Protein AF-A0A8T2RDZ5-F1 (afdb_monomer_lite)

Organism: Ceratopteris richardii (NCBI:txid49495)

Radius of gyration: 102.3 Å; chains: 1; bounding box: 200×102×280 Å

pLDDT: mean 84.07, std 15.11, range [43.09, 98.5]

Sequence (241 aa):
MDTQTDPFLDRPPTPLFIPQKSGPDAGTQIEEGELFNFDDEVEPILEVLVGRTLEQSVMEVMEEKQLANLHAYQEHFEQIRAAELVATQRMEAAERRINEERTKRVEQEKKRLEEEEKTKQKTEVQMYVRGYLKNMTDSIFRTLQKLNYFYDPVEKEVEELYLPFLSSEIDEQMSNINTARSALKCMVDQSVSSSEERTRSSVERTVERMVVQVHKRHAEGTKDVQGLVDSLIARINEKAV

InterPro domains:
  IPR009290 Radial spoke 3 [PF06098] (1-196)
  IPR009290 Radial spoke 3 [PTHR21648] (1-225)

Foldseek 3Di:
DDDDDDDDDDDPDDDDDDDDDDDDDDDDDDDPPNPDDPVVVCVVVCCCVVVVVVVVVVVVVVVVVVVVVVVVVVVVVVVVVVVVVVVVVVVVVVVVVVVVVVVVVVVVVVVVVVVVVVVVVVVVVVVVCVVVVVVVVVVVVVVCVVVVVDDDPVVVCCVPPVVVVVVVVVVVVVVVVVVVVVVVVVVVVVVVVVVVVVVVVVVVVVVVVVVVVVVVVVVVVVVVVVVVVVVVVVVVVPPDD

Secondary structure (DSSP, 8-state):
--------PPPPPPPPP-PPP-S------PPTTTT--HHHHHHHHHHHHHHHHHHHHHHHHHHHHHHHHHHHHHHHHHHHHHHHHHHHHHHHHHHHHHHHHHHHHHHHHHHHHHHHHHHHHHHHHHHHHHHHHHHHHHHHHHHHHHTT-S--HHHHHIIIIIHHHHHHHHHHHHHHHHHHHHHHHHHHHHHHHHHHHHHHHHHHHHHHHHHHHHHHHHHHHHHHHHHHHHHHHHHHTTS--

Structure (mmCIF, N/CA/C/O backbone):
data_AF-A0A8T2RDZ5-F1
#
_entry.id   AF-A0A8T2RDZ5-F1
#
loop_
_atom_site.group_PDB
_atom_site.id
_atom_site.type_symbol
_atom_site.label_atom_id
_atom_site.label_alt_id
_atom_site.label_comp_id
_atom_site.label_asym_id
_atom_site.label_entity_id
_atom_site.label_seq_id
_atom_site.pdbx_PDB_ins_code
_atom_site.Cartn_x
_atom_site.Cartn_y
_atom_site.Cartn_z
_atom_site.occupancy
_atom_site.B_iso_or_equiv
_atom_site.auth_seq_id
_atom_site.auth_comp_id
_atom_site.auth_asym_id
_atom_site.auth_atom_id
_atom_site.pdbx_PDB_model_num
ATOM 1 N N . MET A 1 1 ? 95.946 88.418 -88.405 1.00 43.09 1 MET A N 1
ATOM 2 C CA . MET A 1 1 ? 94.921 88.732 -87.394 1.00 43.09 1 MET A CA 1
ATOM 3 C C . MET A 1 1 ? 93.904 87.615 -87.482 1.00 43.09 1 MET A C 1
ATOM 5 O O . MET A 1 1 ? 93.431 87.352 -88.579 1.00 43.09 1 MET A O 1
ATOM 9 N N . ASP A 1 2 ? 93.748 86.920 -86.361 1.00 47.62 2 ASP A N 1
ATOM 10 C CA . ASP A 1 2 ? 92.900 85.758 -86.067 1.00 47.62 2 ASP A CA 1
ATOM 11 C C . ASP A 1 2 ? 93.172 84.476 -86.868 1.00 47.62 2 ASP A C 1
ATOM 13 O O . ASP A 1 2 ? 92.511 84.121 -87.840 1.00 47.62 2 ASP A O 1
ATOM 17 N N . THR A 1 3 ? 94.185 83.745 -86.397 1.00 54.56 3 THR A N 1
ATOM 18 C CA . THR A 1 3 ? 94.404 82.322 -86.673 1.00 54.56 3 THR A CA 1
ATOM 19 C C . THR A 1 3 ? 93.245 81.499 -86.107 1.00 54.56 3 THR A C 1
ATOM 21 O O . THR A 1 3 ? 93.175 81.227 -84.909 1.00 54.56 3 THR A O 1
ATOM 24 N N . GLN A 1 4 ? 92.330 81.120 -86.994 1.00 56.44 4 GLN A N 1
ATOM 25 C CA . GLN A 1 4 ? 91.220 80.201 -86.768 1.00 56.44 4 GLN A CA 1
ATOM 26 C C . GLN A 1 4 ? 91.725 78.833 -86.274 1.00 56.44 4 GLN A C 1
ATOM 28 O O . GLN A 1 4 ? 92.428 78.132 -86.998 1.00 56.44 4 GLN A O 1
ATOM 33 N N . THR A 1 5 ? 91.352 78.450 -85.049 1.00 57.09 5 THR A N 1
ATOM 34 C CA . THR A 1 5 ? 91.528 77.089 -84.511 1.00 57.09 5 THR A CA 1
ATOM 35 C C . THR A 1 5 ? 90.219 76.692 -83.828 1.00 57.09 5 THR A C 1
ATOM 37 O O . THR A 1 5 ? 89.924 77.157 -82.730 1.00 57.09 5 THR A O 1
ATOM 40 N N . ASP A 1 6 ? 89.395 75.918 -84.532 1.00 65.06 6 ASP A N 1
ATOM 41 C CA . ASP A 1 6 ? 88.105 75.408 -84.052 1.00 65.06 6 ASP A CA 1
ATOM 42 C C . ASP A 1 6 ? 88.360 74.288 -83.017 1.00 65.06 6 ASP A C 1
ATOM 44 O O . ASP A 1 6 ? 89.173 73.396 -83.296 1.00 65.06 6 ASP A O 1
ATOM 48 N N . PRO A 1 7 ? 87.771 74.331 -81.805 1.00 64.94 7 PRO A N 1
ATOM 49 C CA . PRO A 1 7 ? 87.976 73.306 -80.783 1.00 64.94 7 PRO A CA 1
ATOM 50 C C . PRO A 1 7 ? 87.557 71.912 -81.277 1.00 64.94 7 PRO A C 1
ATOM 52 O O . PRO A 1 7 ? 86.420 71.688 -81.685 1.00 64.94 7 PRO A O 1
ATOM 55 N N . PHE A 1 8 ? 88.489 70.959 -81.207 1.00 62.16 8 PHE A N 1
ATOM 56 C CA . PHE A 1 8 ? 88.267 69.549 -81.534 1.00 62.16 8 PHE A CA 1
ATOM 57 C C . PHE A 1 8 ? 87.179 68.968 -80.610 1.00 62.16 8 PHE A C 1
ATOM 59 O O . PHE A 1 8 ? 87.421 68.742 -79.425 1.00 62.16 8 PHE A O 1
ATOM 66 N N . LEU A 1 9 ? 85.973 68.751 -81.138 1.00 73.25 9 LEU A N 1
ATOM 67 C CA . LEU A 1 9 ? 84.908 68.017 -80.452 1.00 73.25 9 LEU A CA 1
ATOM 68 C C . LEU A 1 9 ? 85.132 66.509 -80.634 1.00 73.25 9 LEU A C 1
ATOM 70 O O . LEU A 1 9 ? 85.328 66.040 -81.758 1.00 73.25 9 LEU A O 1
ATOM 74 N N . ASP A 1 10 ? 85.090 65.755 -79.534 1.00 70.81 10 ASP A N 1
ATOM 75 C CA . ASP A 1 10 ? 85.235 64.298 -79.549 1.00 70.81 10 ASP A CA 1
ATOM 76 C C 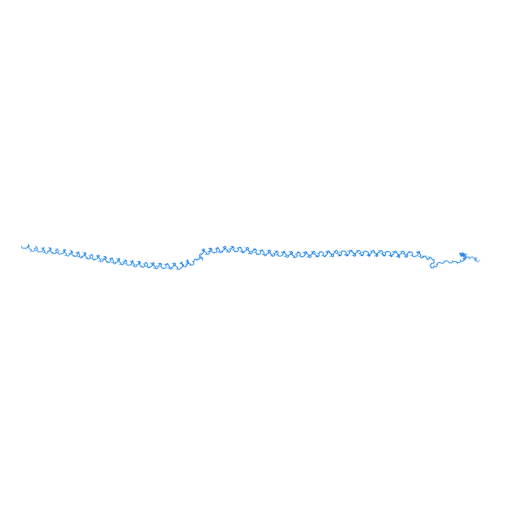. ASP A 1 10 ? 84.142 63.637 -80.399 1.00 70.81 10 ASP A C 1
ATOM 78 O O . ASP A 1 10 ? 82.945 63.915 -80.277 1.00 70.81 10 ASP A O 1
ATOM 82 N N . ARG A 1 11 ? 84.570 62.731 -81.284 1.00 73.69 11 ARG A N 1
ATOM 83 C CA . ARG A 1 11 ? 83.681 61.983 -82.177 1.00 73.69 11 ARG A CA 1
ATOM 84 C C . ARG A 1 11 ? 82.776 61.064 -81.341 1.00 73.69 11 ARG A C 1
ATOM 86 O O . ARG A 1 11 ? 83.302 60.331 -80.502 1.00 73.69 11 ARG A O 1
ATOM 93 N N . PRO A 1 12 ? 81.451 61.018 -81.589 1.00 76.38 12 PRO A N 1
ATOM 94 C CA . PRO A 1 12 ? 80.586 60.055 -80.916 1.00 76.38 12 PRO A CA 1
ATOM 95 C C . PRO A 1 12 ? 81.074 58.619 -81.183 1.00 76.38 12 PRO A C 1
ATOM 97 O O . PRO A 1 12 ? 81.603 58.347 -82.270 1.00 76.38 12 PRO A O 1
ATOM 100 N N . PRO A 1 13 ? 80.916 57.694 -80.216 1.00 79.06 13 PRO A N 1
ATOM 101 C CA . PRO A 1 13 ? 81.371 56.318 -80.368 1.00 79.06 13 PRO A CA 1
ATOM 102 C C . PRO A 1 13 ? 80.738 55.689 -81.611 1.00 79.06 13 PRO A C 1
ATOM 104 O O . PRO A 1 13 ? 79.558 55.892 -81.905 1.00 79.06 13 PRO A O 1
ATOM 107 N N . THR A 1 14 ? 81.545 54.950 -82.372 1.00 78.38 14 THR A N 1
ATOM 108 C CA . THR A 1 14 ? 81.072 54.281 -83.588 1.00 78.38 14 THR A CA 1
ATOM 109 C C . THR A 1 14 ? 79.995 53.249 -83.227 1.00 78.38 14 THR A C 1
ATOM 111 O O . THR A 1 14 ? 80.160 52.526 -82.242 1.00 78.38 14 THR A O 1
ATOM 114 N N . PRO A 1 15 ? 78.876 53.184 -83.976 1.00 78.44 15 PRO A N 1
ATOM 115 C CA . PRO A 1 15 ? 77.806 52.240 -83.680 1.00 78.44 15 PRO A CA 1
ATOM 116 C C . PRO A 1 15 ? 78.323 50.800 -83.780 1.00 78.44 15 PRO A C 1
ATOM 118 O O . PRO A 1 15 ? 79.070 50.462 -84.699 1.00 78.44 15 PRO A O 1
ATOM 121 N N . LEU A 1 16 ? 77.918 49.959 -82.825 1.00 77.38 16 LEU A N 1
ATOM 122 C CA . LEU A 1 16 ? 78.261 48.538 -82.789 1.00 77.38 16 LEU A CA 1
ATOM 123 C C . LEU A 1 16 ? 77.736 47.843 -84.053 1.00 77.38 16 LEU A C 1
ATOM 125 O O . LEU A 1 16 ? 76.552 47.933 -84.376 1.00 77.38 16 LEU A O 1
ATOM 129 N N . PHE A 1 17 ? 78.619 47.147 -84.771 1.00 80.00 17 PHE A N 1
ATOM 130 C CA . PHE A 1 17 ? 78.241 46.357 -85.940 1.00 80.00 17 PHE A CA 1
ATOM 131 C C . PHE A 1 17 ? 77.454 45.116 -85.501 1.00 80.00 17 PHE A C 1
ATOM 133 O O . PHE A 1 17 ? 77.993 44.249 -84.814 1.00 80.00 17 PHE A O 1
ATOM 140 N N . ILE A 1 18 ? 76.189 45.029 -85.917 1.00 78.06 18 ILE A N 1
ATOM 141 C CA . ILE A 1 18 ? 75.332 43.857 -85.712 1.00 78.06 18 ILE A CA 1
ATOM 142 C C . ILE A 1 18 ? 75.252 43.103 -87.050 1.00 78.06 18 ILE A C 1
ATOM 144 O O . ILE A 1 18 ? 74.727 43.661 -88.018 1.00 78.06 18 ILE A O 1
ATOM 148 N N . PRO A 1 19 ? 75.771 41.864 -87.144 1.00 81.94 19 PRO A N 1
ATOM 149 C CA . PRO A 1 19 ? 75.666 41.053 -88.356 1.00 81.94 19 PRO A CA 1
ATOM 150 C C . PRO A 1 19 ? 74.203 40.815 -88.759 1.00 81.94 19 PRO A C 1
ATOM 152 O O . PRO A 1 19 ? 73.352 40.580 -87.900 1.00 81.94 19 PRO A O 1
ATOM 155 N N . GLN A 1 20 ? 73.901 40.822 -90.062 1.00 76.06 20 GLN A N 1
ATOM 156 C CA . GLN A 1 20 ? 72.581 40.408 -90.547 1.00 76.06 20 GLN A CA 1
ATOM 157 C C . GLN A 1 20 ? 72.387 38.901 -90.333 1.00 76.06 20 GLN A C 1
ATOM 159 O O . GLN A 1 20 ? 73.260 38.100 -90.670 1.00 76.06 20 GLN A O 1
ATOM 164 N N . LYS A 1 21 ? 71.231 38.519 -89.780 1.00 75.56 21 LYS A N 1
ATOM 165 C CA . LYS A 1 21 ? 70.841 37.117 -89.596 1.00 75.56 21 LYS A CA 1
ATOM 166 C C . LYS A 1 21 ? 70.803 36.418 -90.963 1.00 75.56 21 LYS A C 1
ATOM 168 O O . LYS A 1 21 ? 70.122 36.889 -91.868 1.00 75.56 21 LYS A O 1
ATOM 173 N N . SER A 1 22 ? 71.533 35.311 -91.106 1.00 73.31 22 SER A N 1
ATOM 174 C CA . SER A 1 22 ? 71.543 34.466 -92.306 1.00 73.31 22 SER A CA 1
ATOM 175 C C . SER A 1 22 ? 71.250 33.016 -91.912 1.00 73.31 22 SER A C 1
ATOM 177 O O . SER A 1 22 ? 71.946 32.457 -91.065 1.00 73.31 22 SER A O 1
ATOM 179 N N . GLY A 1 23 ? 70.193 32.443 -92.492 1.00 83.25 23 GLY A N 1
ATOM 180 C CA . GLY A 1 23 ? 69.664 31.102 -92.219 1.00 83.25 23 GLY A CA 1
ATOM 181 C C . GLY A 1 23 ? 68.136 31.067 -92.404 1.00 83.25 23 GLY A C 1
ATOM 182 O O . GLY A 1 23 ? 67.503 32.111 -92.250 1.00 83.25 23 GLY A O 1
ATOM 183 N N . PRO A 1 24 ? 67.528 29.926 -92.780 1.00 78.12 24 PRO A N 1
ATOM 184 C CA . PRO A 1 24 ? 66.073 29.805 -92.823 1.00 78.12 24 PRO A CA 1
ATOM 185 C C . PRO A 1 24 ? 65.499 29.794 -91.400 1.00 78.12 24 PRO A C 1
ATOM 187 O O . PRO A 1 24 ? 65.985 29.067 -90.534 1.00 78.12 24 PRO A O 1
ATOM 190 N N . ASP A 1 25 ? 64.452 30.582 -91.170 1.00 80.31 25 ASP A N 1
ATOM 191 C CA . ASP A 1 25 ? 63.764 30.639 -89.882 1.00 80.31 25 ASP A CA 1
ATOM 192 C C . ASP A 1 25 ? 62.756 29.488 -89.768 1.00 80.31 25 ASP A C 1
ATOM 194 O O . ASP A 1 25 ? 61.865 29.353 -90.604 1.00 80.31 25 ASP A O 1
ATOM 198 N N . ALA A 1 26 ? 62.894 28.660 -88.729 1.00 83.00 26 ALA A N 1
ATOM 199 C CA . ALA A 1 26 ? 61.954 27.597 -88.385 1.00 83.00 26 ALA A CA 1
ATOM 200 C C . ALA A 1 26 ? 61.386 27.855 -86.984 1.00 83.00 26 ALA A C 1
ATOM 202 O O . ALA A 1 26 ? 62.141 28.079 -86.038 1.00 83.00 26 ALA A O 1
ATOM 203 N N . GLY A 1 27 ? 60.059 27.839 -86.864 1.00 83.25 27 GLY A N 1
ATOM 204 C CA . GLY A 1 27 ? 59.358 27.860 -85.585 1.00 83.25 27 GLY A CA 1
ATOM 205 C C . GLY A 1 27 ? 58.842 26.465 -85.266 1.00 83.25 27 GLY A C 1
ATOM 206 O O . GLY A 1 27 ? 58.236 25.826 -86.122 1.00 83.25 27 GLY A O 1
ATOM 207 N N . T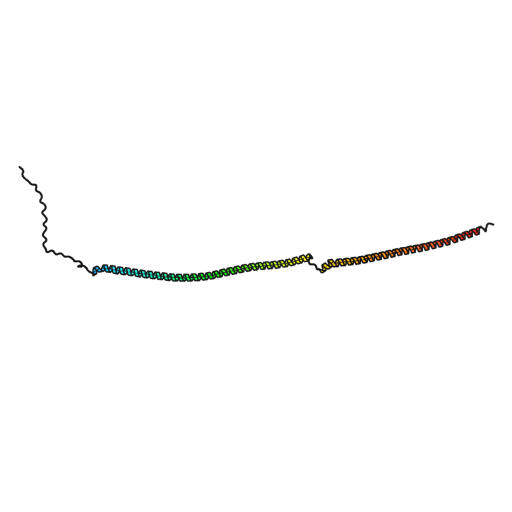HR A 1 28 ? 59.086 25.993 -84.051 1.00 81.12 28 THR A N 1
ATOM 208 C CA . THR A 1 28 ? 58.452 24.789 -83.509 1.00 81.12 28 THR A CA 1
ATOM 209 C C . THR A 1 28 ? 57.433 25.231 -82.473 1.00 81.12 28 THR A C 1
ATOM 211 O O . THR A 1 28 ? 57.808 25.901 -81.510 1.00 81.12 28 THR A O 1
ATOM 214 N N . GLN A 1 29 ? 56.170 24.874 -82.677 1.00 87.12 29 GLN A N 1
ATOM 215 C CA . GLN A 1 29 ? 55.080 25.122 -81.742 1.00 87.12 29 GLN A CA 1
ATOM 216 C C . GLN A 1 29 ? 54.484 23.773 -81.354 1.00 87.12 29 GLN A C 1
ATOM 218 O O . GLN A 1 29 ? 54.319 22.918 -82.218 1.00 87.12 29 GLN A O 1
ATOM 223 N N . ILE A 1 30 ? 54.199 23.604 -80.067 1.00 88.06 30 ILE A N 1
ATOM 224 C CA . ILE A 1 30 ? 53.412 22.481 -79.564 1.00 88.06 30 ILE A CA 1
ATOM 225 C C . ILE A 1 30 ? 51.954 22.932 -79.562 1.00 88.06 30 ILE A C 1
ATOM 227 O O . ILE A 1 30 ? 51.639 23.976 -78.977 1.00 88.06 30 ILE A O 1
ATOM 231 N N . GLU A 1 31 ? 51.093 22.173 -80.229 1.00 87.56 31 GLU A N 1
ATOM 232 C CA . GLU A 1 31 ? 49.658 22.462 -80.294 1.00 87.56 31 GLU A CA 1
ATOM 233 C C . GLU A 1 31 ? 48.917 21.893 -79.073 1.00 87.56 31 GLU A C 1
ATOM 235 O O . GLU A 1 31 ? 49.393 20.990 -78.375 1.00 87.56 31 GLU A O 1
ATOM 240 N N . GLU A 1 32 ? 47.729 22.431 -78.788 1.00 85.88 32 GLU A N 1
ATOM 241 C CA . GLU A 1 32 ? 46.904 21.958 -77.673 1.00 85.88 32 GLU A CA 1
ATOM 242 C C . GLU A 1 32 ? 46.585 20.459 -77.826 1.00 85.88 32 GLU A C 1
ATOM 244 O O . GLU A 1 32 ? 46.002 20.022 -78.818 1.00 85.88 32 GLU A O 1
ATOM 249 N N . GLY A 1 33 ? 46.975 19.661 -76.825 1.00 83.44 33 GLY A N 1
ATOM 250 C CA . GLY A 1 33 ? 46.742 18.213 -76.789 1.00 83.44 33 GLY A CA 1
ATOM 251 C C . GLY A 1 33 ? 47.863 17.340 -77.365 1.00 83.44 33 GLY A C 1
ATOM 252 O O . GLY A 1 33 ? 47.792 16.124 -77.218 1.00 83.44 33 GLY A O 1
ATOM 253 N N . GLU A 1 34 ? 48.922 17.910 -77.950 1.00 83.94 34 GLU A N 1
ATOM 254 C CA . GLU A 1 34 ? 50.031 17.131 -78.537 1.00 83.94 34 GLU A CA 1
ATOM 255 C C . GLU A 1 34 ? 50.883 16.389 -77.483 1.00 83.94 34 GLU A C 1
ATOM 257 O O . GLU A 1 34 ? 51.471 15.351 -77.775 1.00 83.94 34 GLU A O 1
ATOM 262 N N . LEU A 1 35 ? 50.912 16.885 -76.239 1.00 86.25 35 LEU A N 1
ATOM 263 C CA . LEU A 1 35 ? 51.647 16.290 -75.108 1.00 86.25 35 LEU A CA 1
ATOM 264 C C . LEU A 1 35 ? 50.743 15.587 -74.084 1.00 86.25 35 LEU A C 1
ATOM 266 O O . LEU A 1 35 ? 51.228 15.149 -73.044 1.00 86.25 35 LEU A O 1
ATOM 270 N N . PHE A 1 36 ? 49.436 15.502 -74.334 1.00 89.25 36 PHE A N 1
ATOM 271 C CA . PHE A 1 36 ? 48.505 14.928 -73.369 1.00 89.25 36 PHE A CA 1
ATOM 272 C C . PHE A 1 36 ? 48.627 13.399 -73.328 1.00 89.25 36 PHE A C 1
ATOM 274 O O . PHE A 1 36 ? 48.360 12.728 -74.328 1.00 89.25 36 PHE A O 1
ATOM 281 N N . ASN A 1 37 ? 48.970 12.850 -72.160 1.00 91.31 37 ASN A N 1
ATOM 282 C CA . ASN A 1 37 ? 48.884 11.419 -71.893 1.00 91.31 37 ASN A CA 1
ATOM 283 C C . ASN A 1 37 ? 47.710 11.137 -70.952 1.00 91.31 37 ASN A C 1
ATOM 285 O O . ASN A 1 37 ? 47.734 11.512 -69.784 1.00 91.31 37 ASN A O 1
ATOM 289 N N . PHE A 1 38 ? 46.687 10.450 -71.456 1.00 92.25 38 PHE A N 1
ATOM 290 C CA . PHE A 1 38 ? 45.495 10.149 -70.669 1.00 92.25 38 PHE A CA 1
ATOM 291 C C . PHE A 1 38 ? 45.807 9.322 -69.418 1.00 92.25 38 PHE A C 1
ATOM 293 O O . PHE A 1 38 ? 45.232 9.595 -68.369 1.00 92.25 38 PHE A O 1
ATOM 300 N N . ASP A 1 39 ? 46.710 8.344 -69.524 1.00 92.94 39 ASP A N 1
ATOM 301 C CA . ASP A 1 39 ? 46.995 7.410 -68.431 1.00 92.94 39 ASP A CA 1
ATOM 302 C C . ASP A 1 39 ? 47.655 8.115 -67.232 1.00 92.94 39 ASP A C 1
ATOM 304 O O . ASP A 1 39 ? 47.332 7.793 -66.090 1.00 92.94 39 ASP A O 1
ATOM 308 N N . ASP A 1 40 ? 48.495 9.125 -67.483 1.00 92.19 40 ASP A N 1
ATOM 309 C CA . ASP A 1 40 ? 49.154 9.910 -66.429 1.00 92.19 40 ASP A CA 1
ATOM 310 C C . ASP A 1 40 ? 48.199 10.959 -65.828 1.00 92.19 40 ASP A C 1
ATOM 312 O O . ASP A 1 40 ? 48.164 11.186 -64.620 1.00 92.19 40 ASP A O 1
ATOM 316 N N . GLU A 1 41 ? 47.383 11.600 -66.668 1.00 91.56 41 GLU A N 1
ATOM 317 C CA . GLU A 1 41 ? 46.516 12.709 -66.249 1.00 91.56 41 GLU A CA 1
ATOM 318 C C . GLU A 1 41 ? 45.236 12.236 -65.534 1.00 91.56 41 GLU A C 1
ATOM 320 O O . GLU A 1 41 ? 44.633 12.978 -64.754 1.00 91.56 41 GLU A O 1
ATOM 325 N N . VAL A 1 42 ? 44.800 10.992 -65.771 1.00 95.69 42 VAL A N 1
ATOM 326 C CA . VAL A 1 42 ? 43.619 10.407 -65.112 1.00 95.69 42 VAL A CA 1
ATOM 327 C C . VAL A 1 42 ? 43.929 9.857 -63.716 1.00 95.69 42 VAL A C 1
ATOM 329 O O . VAL A 1 42 ? 43.020 9.747 -62.887 1.00 95.69 42 VAL A O 1
ATOM 332 N N . GLU A 1 43 ? 45.193 9.535 -63.428 1.00 95.25 43 GLU A N 1
ATOM 333 C CA . GLU A 1 43 ? 45.617 8.903 -62.173 1.00 95.25 43 GLU A CA 1
ATOM 334 C C . GLU A 1 43 ? 45.229 9.727 -60.923 1.00 95.25 43 GLU A C 1
ATOM 336 O O . GLU A 1 43 ? 44.546 9.172 -60.053 1.00 95.25 43 GLU A O 1
ATOM 341 N N . PRO A 1 44 ? 45.488 11.051 -60.839 1.00 96.31 44 PRO A N 1
ATOM 342 C CA . PRO A 1 44 ? 45.102 11.853 -59.671 1.00 96.31 44 PRO A CA 1
ATOM 343 C C . PRO A 1 44 ? 43.582 11.970 -59.498 1.00 96.31 44 PRO A C 1
ATOM 345 O O . PRO A 1 44 ? 43.070 12.063 -58.380 1.00 96.31 44 PRO A O 1
ATOM 348 N N . ILE A 1 45 ? 42.837 11.964 -60.608 1.00 95.88 45 ILE A N 1
ATOM 349 C CA . ILE A 1 45 ? 41.372 12.044 -60.590 1.00 95.88 45 ILE A CA 1
ATOM 350 C C . ILE A 1 45 ? 40.799 10.746 -60.016 1.00 95.88 45 ILE A C 1
ATOM 352 O O . ILE A 1 45 ? 39.921 10.785 -59.151 1.00 95.88 45 ILE A O 1
ATOM 356 N N . LEU A 1 46 ? 41.302 9.595 -60.468 1.00 96.12 46 LEU A N 1
ATOM 357 C CA . LEU A 1 46 ? 40.864 8.292 -59.972 1.00 96.12 46 LEU A CA 1
ATOM 358 C C . LEU A 1 46 ? 41.268 8.067 -58.517 1.00 96.12 46 LEU A C 1
ATOM 360 O O . LEU A 1 46 ? 40.451 7.551 -57.757 1.00 96.12 46 LEU A O 1
ATOM 364 N N . GLU A 1 47 ? 42.463 8.491 -58.106 1.00 95.94 47 GLU A N 1
ATOM 365 C CA . GLU A 1 47 ? 42.900 8.388 -56.711 1.00 95.94 47 GLU A CA 1
ATOM 366 C C . GLU A 1 47 ? 41.937 9.125 -55.773 1.00 95.94 47 GLU A C 1
ATOM 368 O O . GLU A 1 47 ? 41.456 8.553 -54.791 1.00 95.94 47 GLU A O 1
ATOM 373 N N . VAL A 1 48 ? 41.572 10.365 -56.112 1.00 97.38 48 VAL A N 1
ATOM 374 C CA . VAL A 1 48 ? 40.636 11.155 -55.303 1.00 97.38 48 VAL A CA 1
ATOM 375 C C . VAL A 1 48 ? 39.232 10.554 -55.330 1.00 97.38 48 VAL A C 1
ATOM 377 O O . VAL A 1 48 ? 38.593 10.453 -54.281 1.00 97.38 48 VAL A O 1
ATOM 380 N N . LEU A 1 49 ? 38.734 10.131 -56.495 1.00 97.50 49 LEU A N 1
ATOM 381 C CA . LEU A 1 49 ? 37.388 9.562 -56.611 1.00 97.50 49 LEU A CA 1
ATOM 382 C C . LEU A 1 49 ? 37.258 8.241 -55.848 1.00 97.50 49 LEU A C 1
ATOM 384 O O . LEU A 1 49 ? 36.312 8.061 -55.078 1.00 97.50 49 LEU A O 1
ATOM 388 N N . VAL A 1 50 ? 38.205 7.322 -56.023 1.00 97.69 50 VAL A N 1
ATOM 389 C CA . VAL A 1 50 ? 38.192 6.024 -55.336 1.00 97.69 50 VAL A CA 1
ATOM 390 C C . VAL A 1 50 ? 38.463 6.213 -53.846 1.00 97.69 50 VAL A C 1
ATOM 392 O O . VAL A 1 50 ? 37.741 5.657 -53.021 1.00 97.69 50 VAL A O 1
ATOM 395 N N . GLY A 1 51 ? 39.434 7.052 -53.480 1.00 97.94 51 GLY A N 1
ATOM 396 C CA . GLY A 1 51 ? 39.741 7.352 -52.084 1.00 97.94 51 GLY A CA 1
ATOM 397 C C . GLY A 1 51 ? 38.535 7.927 -51.347 1.00 97.94 51 GLY A C 1
ATOM 398 O O . GLY A 1 51 ? 38.154 7.422 -50.289 1.00 97.94 51 GLY A O 1
ATOM 399 N N . ARG A 1 52 ? 37.868 8.925 -51.941 1.00 97.56 52 ARG A N 1
ATOM 400 C CA . ARG A 1 52 ? 36.710 9.575 -51.322 1.00 97.56 52 ARG A CA 1
ATOM 401 C C . ARG A 1 52 ? 35.500 8.655 -51.228 1.00 97.56 52 ARG A C 1
ATOM 403 O O . ARG A 1 52 ? 34.821 8.659 -50.206 1.00 97.56 52 ARG A O 1
ATOM 410 N N . THR A 1 53 ? 35.233 7.865 -52.267 1.00 97.69 53 THR A N 1
ATOM 411 C CA . THR A 1 53 ? 34.101 6.924 -52.262 1.00 97.69 53 THR A CA 1
ATOM 412 C C . THR A 1 53 ? 34.298 5.807 -51.243 1.00 97.69 53 THR A C 1
ATOM 414 O O . THR A 1 53 ? 33.349 5.467 -50.536 1.00 97.69 53 THR A O 1
ATOM 417 N N . LEU A 1 54 ? 35.516 5.274 -51.101 1.00 98.06 54 LEU A N 1
ATOM 418 C CA . LEU A 1 54 ? 35.826 4.275 -50.077 1.00 98.06 54 LEU A CA 1
ATOM 419 C C . LEU A 1 54 ? 35.735 4.858 -48.665 1.00 98.06 54 LEU A C 1
ATOM 421 O O . LEU A 1 54 ? 35.109 4.243 -47.804 1.00 98.06 54 LEU A O 1
ATOM 425 N N . GLU A 1 55 ? 36.312 6.040 -48.431 1.00 97.44 55 GLU A N 1
ATOM 426 C CA . GLU A 1 55 ? 36.244 6.723 -47.133 1.00 97.44 55 GLU A CA 1
ATOM 427 C C . GLU A 1 55 ? 34.787 6.965 -46.714 1.00 97.44 55 GLU A C 1
ATOM 429 O O . GLU A 1 55 ? 34.392 6.605 -45.603 1.00 97.44 55 GLU A O 1
ATOM 434 N N . GLN A 1 56 ? 33.975 7.505 -47.626 1.00 98.12 56 GLN A N 1
ATOM 435 C CA . GLN A 1 56 ? 32.560 7.755 -47.383 1.00 98.12 56 GLN A CA 1
ATOM 436 C C . GLN A 1 56 ? 31.793 6.453 -47.113 1.00 98.12 56 GLN A C 1
ATOM 438 O O . GLN A 1 56 ? 31.096 6.361 -46.107 1.00 98.12 56 GLN A O 1
ATOM 443 N N . SER A 1 57 ? 31.985 5.420 -47.940 1.00 98.00 57 SER A N 1
ATOM 444 C CA . SER A 1 57 ? 31.300 4.127 -47.769 1.00 98.00 57 SER A CA 1
ATOM 445 C C . SER A 1 57 ? 31.624 3.482 -46.419 1.00 98.00 57 SER A C 1
ATOM 447 O O . SER A 1 57 ? 30.759 2.912 -45.757 1.00 98.00 57 SER A O 1
ATOM 449 N N . VAL A 1 58 ? 32.885 3.565 -45.990 1.00 98.12 58 VAL A N 1
ATOM 450 C CA . VAL A 1 58 ? 33.334 3.011 -44.710 1.00 98.12 58 VAL A CA 1
ATOM 451 C C . VAL A 1 58 ? 32.728 3.780 -43.533 1.00 98.12 58 VAL A C 1
ATOM 453 O O . VAL A 1 58 ? 32.325 3.157 -42.549 1.00 98.12 58 VAL A O 1
ATOM 456 N N . MET A 1 59 ? 32.632 5.107 -43.636 1.00 98.19 59 MET A N 1
ATOM 457 C CA . MET A 1 59 ? 32.014 5.951 -42.612 1.00 98.19 59 MET A CA 1
ATOM 458 C C . MET A 1 59 ? 30.514 5.665 -42.474 1.00 98.19 59 MET A C 1
ATOM 460 O O . MET A 1 59 ? 30.050 5.421 -41.362 1.00 98.19 59 MET A O 1
ATOM 464 N N . GLU A 1 60 ? 29.789 5.601 -43.592 1.00 98.25 60 GLU A N 1
ATOM 465 C CA . GLU A 1 60 ? 28.348 5.322 -43.621 1.00 98.25 60 GLU A CA 1
ATOM 466 C C . GLU A 1 60 ? 28.032 3.945 -43.019 1.00 98.25 60 GLU A C 1
ATOM 468 O O . GLU A 1 60 ? 27.217 3.831 -42.104 1.00 98.25 60 GLU A O 1
ATOM 473 N N . VAL A 1 61 ? 28.753 2.894 -43.430 1.00 98.50 61 VAL A N 1
ATOM 474 C CA . VAL A 1 61 ? 28.543 1.537 -42.890 1.00 98.50 61 VAL A CA 1
ATOM 475 C C . VAL A 1 61 ? 28.866 1.458 -41.393 1.00 98.50 61 VAL A C 1
ATOM 477 O O . VAL A 1 61 ? 28.243 0.681 -40.660 1.00 98.50 61 VAL A O 1
ATOM 480 N N . MET A 1 62 ? 29.856 2.217 -40.913 1.00 98.12 62 MET A N 1
ATOM 481 C CA . MET A 1 62 ? 30.154 2.277 -39.481 1.00 98.12 62 MET A CA 1
ATOM 482 C C . MET A 1 62 ? 29.045 2.980 -38.697 1.00 98.12 62 MET A C 1
ATOM 484 O O . MET A 1 62 ? 28.641 2.466 -37.651 1.00 98.12 62 MET A O 1
ATOM 488 N N . GLU A 1 63 ? 28.531 4.099 -39.206 1.00 98.00 63 GLU A N 1
ATOM 489 C CA . GLU A 1 63 ? 27.424 4.831 -38.591 1.00 98.00 63 GLU A CA 1
ATOM 490 C C . GLU A 1 63 ? 26.155 3.971 -38.526 1.00 98.00 63 GLU A C 1
ATOM 492 O O . GLU A 1 63 ? 25.564 3.828 -37.453 1.00 98.00 63 GLU A O 1
ATOM 497 N N . GLU A 1 64 ? 25.785 3.309 -39.625 1.00 98.06 64 GLU A N 1
ATOM 498 C CA . GLU A 1 64 ? 24.624 2.414 -39.675 1.00 98.06 64 GLU A CA 1
ATOM 499 C C . GLU A 1 64 ? 24.727 1.286 -38.643 1.00 98.06 64 GLU A C 1
ATOM 501 O O . GLU A 1 64 ? 23.776 1.006 -37.907 1.00 98.06 64 GLU A O 1
ATOM 506 N N . LYS A 1 65 ? 25.902 0.655 -38.529 1.00 98.06 65 LYS A N 1
ATOM 507 C CA . LYS A 1 65 ? 26.136 -0.395 -37.527 1.00 98.06 65 LYS A CA 1
ATOM 508 C C . LYS A 1 65 ? 26.070 0.144 -36.106 1.00 98.06 65 LYS A C 1
ATOM 510 O O . LYS A 1 65 ? 25.548 -0.533 -35.219 1.00 98.06 65 LYS A O 1
ATOM 515 N N . GLN A 1 66 ? 26.603 1.338 -35.866 1.00 97.50 66 GLN A N 1
ATOM 516 C CA . GLN A 1 66 ? 26.543 1.967 -34.553 1.00 97.50 66 GLN A CA 1
ATOM 517 C C . GLN A 1 66 ? 25.095 2.279 -34.158 1.00 97.50 66 GLN A C 1
ATOM 519 O O . GLN A 1 66 ? 24.695 1.941 -33.042 1.00 97.50 66 GLN A O 1
ATOM 524 N N . LEU A 1 67 ? 24.305 2.851 -35.069 1.00 98.19 67 LEU A N 1
ATOM 525 C CA . LEU A 1 67 ? 22.880 3.117 -34.866 1.00 98.19 67 LEU A CA 1
ATOM 526 C C . LEU A 1 67 ? 22.105 1.825 -34.593 1.00 98.19 67 LEU A C 1
ATOM 528 O O . LEU A 1 67 ? 21.372 1.755 -33.607 1.00 98.19 67 LEU A O 1
ATOM 532 N N . ALA A 1 68 ? 22.318 0.776 -35.393 1.00 98.12 68 ALA A N 1
ATOM 533 C CA . ALA A 1 68 ? 21.675 -0.522 -35.188 1.00 98.12 68 ALA A CA 1
ATOM 534 C C . ALA A 1 68 ? 21.994 -1.117 -33.805 1.00 98.12 68 ALA A C 1
ATOM 536 O O . ALA A 1 68 ? 21.096 -1.592 -33.108 1.00 98.12 68 ALA A O 1
ATOM 537 N N . ASN A 1 69 ? 23.254 -1.032 -33.369 1.00 98.12 69 ASN A N 1
ATOM 538 C CA . ASN A 1 69 ? 23.658 -1.485 -32.040 1.00 98.12 69 ASN A CA 1
ATOM 539 C C . ASN A 1 69 ? 22.996 -0.662 -30.927 1.00 98.12 69 ASN A C 1
ATOM 541 O O . ASN A 1 69 ? 22.516 -1.235 -29.951 1.00 98.12 69 ASN A O 1
ATOM 545 N N . LEU A 1 70 ? 22.947 0.667 -31.059 1.00 98.25 70 LEU A N 1
ATOM 546 C CA . LEU A 1 70 ? 22.292 1.535 -30.075 1.00 98.25 70 LEU A CA 1
ATOM 547 C C . LEU A 1 70 ? 20.800 1.225 -29.952 1.00 98.25 70 LEU A C 1
ATOM 549 O O . LEU A 1 70 ? 20.303 1.116 -28.832 1.00 98.25 70 LEU A O 1
ATOM 553 N N . HIS A 1 71 ? 20.108 1.025 -31.074 1.00 98.06 71 HIS A N 1
ATOM 554 C CA . HIS A 1 71 ? 18.702 0.628 -31.070 1.00 98.06 71 HIS A CA 1
ATOM 555 C C . HIS A 1 71 ? 18.492 -0.729 -30.395 1.00 98.06 71 HIS A C 1
ATOM 557 O O . HIS A 1 71 ? 17.617 -0.844 -29.540 1.00 98.06 71 HIS A O 1
ATOM 563 N N . ALA A 1 72 ? 19.335 -1.723 -30.689 1.00 98.12 72 ALA A N 1
ATOM 564 C CA . ALA A 1 72 ? 19.261 -3.029 -30.035 1.00 98.12 72 ALA A CA 1
ATOM 565 C C . ALA A 1 72 ? 19.467 -2.930 -28.511 1.00 98.12 72 ALA A C 1
ATOM 567 O O . ALA A 1 72 ? 18.739 -3.559 -27.740 1.00 98.12 72 ALA A O 1
ATOM 568 N N . TYR A 1 73 ? 20.421 -2.109 -28.054 1.00 97.81 73 TYR A N 1
ATOM 569 C CA . TYR A 1 73 ? 20.627 -1.869 -26.622 1.00 97.81 73 TYR A CA 1
ATOM 570 C C . TYR A 1 73 ? 19.447 -1.147 -25.969 1.00 97.81 73 TYR A C 1
ATOM 572 O O . TYR A 1 73 ? 19.059 -1.513 -24.858 1.00 97.81 73 TYR A O 1
ATOM 580 N N . GLN A 1 74 ? 18.880 -0.136 -26.635 1.00 98.06 74 GLN A N 1
ATOM 581 C CA . GLN A 1 74 ? 17.702 0.583 -26.148 1.00 98.06 74 GLN A CA 1
ATOM 582 C C . GLN A 1 74 ? 16.510 -0.359 -26.000 1.00 98.06 74 GLN A C 1
ATOM 584 O O . GLN A 1 74 ? 15.933 -0.423 -24.918 1.00 98.06 74 GLN A O 1
ATOM 589 N N . GLU A 1 75 ? 16.197 -1.137 -27.036 1.00 98.25 75 GLU A N 1
ATOM 590 C CA . GLU A 1 75 ? 15.072 -2.071 -27.019 1.00 98.25 75 GLU A CA 1
ATOM 591 C C . GLU A 1 75 ? 15.232 -3.115 -25.907 1.00 98.25 75 GLU A C 1
ATOM 593 O O . GLU A 1 75 ? 14.324 -3.319 -25.102 1.00 98.25 75 GLU A O 1
ATOM 598 N N . HIS A 1 76 ? 16.413 -3.728 -25.794 1.00 98.12 76 HIS A N 1
ATOM 599 C CA . HIS A 1 76 ? 16.697 -4.698 -24.738 1.00 98.12 76 HIS A CA 1
ATOM 600 C C . HIS A 1 76 ? 16.534 -4.089 -23.336 1.00 98.12 76 HIS A C 1
ATOM 602 O O . HIS A 1 76 ? 15.958 -4.703 -22.434 1.00 98.12 76 HIS A O 1
ATOM 608 N N . PHE A 1 77 ? 17.015 -2.863 -23.138 1.00 98.12 77 PHE A N 1
ATOM 609 C CA . PHE A 1 77 ? 16.885 -2.172 -21.861 1.00 98.12 77 PHE A CA 1
ATOM 610 C C . PHE A 1 77 ? 15.432 -1.783 -21.548 1.00 98.12 77 PHE A C 1
ATOM 612 O O . PHE A 1 77 ? 14.995 -1.911 -20.403 1.00 98.12 77 PHE A O 1
ATOM 619 N N . GLU A 1 78 ? 14.662 -1.355 -22.547 1.00 98.12 78 GLU A N 1
ATOM 620 C CA . GLU A 1 78 ? 13.233 -1.071 -22.400 1.00 98.12 78 GLU A CA 1
ATOM 621 C C . GLU A 1 78 ? 12.435 -2.328 -22.057 1.00 98.12 78 GLU A C 1
ATOM 623 O O . GLU A 1 78 ? 11.580 -2.275 -21.172 1.00 98.12 78 GLU A O 1
ATOM 628 N N . GLN A 1 79 ? 12.752 -3.468 -22.677 1.00 97.88 79 GLN A N 1
ATOM 629 C CA . GLN A 1 79 ? 12.138 -4.757 -22.355 1.00 97.88 79 GLN A CA 1
ATOM 630 C C . GLN A 1 79 ? 12.393 -5.154 -20.895 1.00 97.88 79 GLN A C 1
ATOM 632 O O . GLN A 1 79 ? 11.451 -5.517 -20.186 1.00 97.88 79 GLN A O 1
ATOM 637 N N . ILE A 1 80 ? 13.640 -5.033 -20.420 1.00 98.25 80 ILE A N 1
ATOM 638 C CA . ILE A 1 80 ? 13.985 -5.302 -19.015 1.00 98.25 80 ILE A CA 1
ATOM 639 C C . ILE A 1 80 ? 13.220 -4.356 -18.094 1.00 98.25 80 ILE A C 1
ATOM 641 O O . ILE A 1 80 ? 12.543 -4.811 -17.175 1.00 98.25 80 ILE A O 1
ATOM 645 N N . ARG A 1 81 ? 13.259 -3.049 -18.366 1.00 98.38 81 ARG A N 1
ATOM 646 C CA . ARG A 1 81 ? 12.573 -2.044 -17.548 1.00 98.38 81 ARG A CA 1
ATOM 647 C C . ARG A 1 81 ? 11.065 -2.288 -17.490 1.00 98.38 81 ARG A C 1
ATOM 649 O O . ARG A 1 81 ? 10.464 -2.142 -16.429 1.00 98.38 81 ARG A O 1
ATOM 656 N N . ALA A 1 82 ? 10.443 -2.646 -18.612 1.00 98.25 82 ALA A N 1
ATOM 657 C CA . ALA A 1 82 ? 9.021 -2.960 -18.664 1.00 98.25 82 ALA A CA 1
ATOM 658 C C . ALA A 1 82 ? 8.697 -4.212 -17.834 1.00 98.25 82 ALA A C 1
ATOM 660 O O . ALA A 1 82 ? 7.734 -4.206 -17.066 1.00 98.25 82 ALA A O 1
ATOM 661 N N . ALA A 1 83 ? 9.520 -5.259 -17.933 1.00 98.12 83 ALA A N 1
ATOM 662 C CA . ALA A 1 83 ? 9.362 -6.473 -17.137 1.00 98.12 83 ALA A CA 1
ATOM 663 C C . ALA A 1 83 ? 9.537 -6.205 -15.631 1.00 98.12 83 ALA A C 1
ATOM 665 O O . ALA A 1 83 ? 8.728 -6.669 -14.825 1.00 98.12 83 ALA A O 1
ATOM 666 N N . GLU A 1 84 ? 10.545 -5.416 -15.256 1.00 97.69 84 GLU A N 1
ATOM 667 C CA . GLU A 1 84 ? 10.781 -4.984 -13.877 1.00 97.69 84 GLU A CA 1
ATOM 668 C C . GLU A 1 84 ? 9.602 -4.174 -13.338 1.00 97.69 84 GLU A C 1
ATOM 670 O O . GLU A 1 84 ? 9.102 -4.481 -12.258 1.00 97.69 84 GLU A O 1
ATOM 675 N N . LEU A 1 85 ? 9.096 -3.202 -14.104 1.00 98.25 85 LEU A N 1
ATOM 676 C CA . LEU A 1 85 ? 7.952 -2.381 -13.705 1.00 98.25 85 LEU A CA 1
ATOM 677 C C . LEU A 1 85 ? 6.690 -3.223 -13.470 1.00 98.25 85 LEU A C 1
ATOM 679 O O . LEU A 1 85 ? 5.958 -3.005 -12.507 1.00 98.25 85 LEU A O 1
ATOM 683 N N . VAL A 1 86 ? 6.424 -4.205 -14.331 1.00 98.19 86 VAL A N 1
ATOM 684 C CA . VAL A 1 86 ? 5.283 -5.114 -14.147 1.00 98.19 86 VAL A CA 1
ATOM 685 C C . VAL A 1 86 ? 5.474 -5.981 -12.898 1.00 98.19 86 VAL A C 1
ATOM 687 O O . VAL A 1 86 ? 4.521 -6.208 -12.145 1.00 98.19 86 VAL A O 1
ATOM 690 N N . ALA A 1 87 ? 6.697 -6.457 -12.648 1.00 97.62 87 ALA A N 1
ATOM 691 C CA . ALA A 1 87 ? 7.010 -7.245 -11.462 1.00 97.62 87 ALA A CA 1
ATOM 692 C C . ALA A 1 87 ? 6.840 -6.430 -10.169 1.00 97.62 87 ALA A C 1
ATOM 694 O O . ALA A 1 87 ? 6.195 -6.918 -9.235 1.00 97.62 87 ALA A O 1
ATOM 695 N N . THR A 1 88 ? 7.343 -5.192 -10.122 1.00 97.88 88 THR A N 1
ATOM 696 C CA . THR A 1 88 ? 7.209 -4.309 -8.952 1.00 97.88 88 THR A CA 1
ATOM 697 C C . THR A 1 88 ? 5.750 -3.969 -8.680 1.00 97.88 88 THR A C 1
ATOM 699 O O . THR A 1 88 ? 5.284 -4.183 -7.563 1.00 97.88 88 THR A O 1
ATOM 702 N N . GLN A 1 89 ? 4.977 -3.579 -9.698 1.00 97.62 89 GLN A N 1
ATOM 703 C CA . GLN A 1 89 ? 3.543 -3.297 -9.550 1.00 97.62 89 GLN A CA 1
ATOM 704 C C . GLN A 1 89 ? 2.762 -4.503 -9.015 1.00 97.62 89 GLN A C 1
ATOM 706 O O . GLN A 1 89 ? 1.869 -4.358 -8.174 1.00 97.62 89 GLN A O 1
ATOM 711 N N . ARG A 1 90 ? 3.097 -5.716 -9.472 1.00 97.81 90 ARG A N 1
ATOM 712 C CA . ARG A 1 90 ? 2.478 -6.946 -8.965 1.00 97.81 90 ARG A CA 1
ATOM 713 C C . ARG A 1 90 ? 2.802 -7.173 -7.486 1.00 97.81 90 ARG A C 1
ATOM 715 O O . ARG A 1 90 ? 1.909 -7.579 -6.740 1.00 97.81 90 ARG A O 1
ATOM 722 N N . MET A 1 91 ? 4.047 -6.935 -7.070 1.00 97.38 91 MET A N 1
ATOM 723 C CA . MET A 1 91 ? 4.462 -7.058 -5.668 1.00 97.38 91 MET A CA 1
ATOM 724 C C . MET A 1 91 ? 3.785 -6.002 -4.788 1.00 97.38 91 MET A C 1
ATOM 726 O O . MET A 1 91 ? 3.181 -6.363 -3.780 1.00 97.38 91 MET A O 1
ATOM 730 N N . GLU A 1 92 ? 3.780 -4.738 -5.211 1.00 97.69 92 GLU A N 1
ATOM 731 C CA . GLU A 1 92 ? 3.127 -3.634 -4.498 1.00 97.69 92 GLU A CA 1
ATOM 732 C C . GLU A 1 92 ? 1.623 -3.875 -4.324 1.00 97.69 92 GLU A C 1
ATOM 734 O O . GLU A 1 92 ? 1.075 -3.695 -3.237 1.00 97.69 92 GLU A O 1
ATOM 739 N N . ALA A 1 93 ? 0.934 -4.336 -5.373 1.00 97.62 93 ALA A N 1
ATOM 740 C CA . ALA A 1 93 ? -0.490 -4.649 -5.293 1.00 97.62 93 ALA A CA 1
ATOM 741 C C . ALA A 1 93 ? -0.777 -5.810 -4.324 1.00 97.62 93 ALA A C 1
ATOM 743 O O . ALA A 1 93 ? -1.786 -5.785 -3.613 1.00 97.62 93 ALA A O 1
ATOM 744 N N . ALA A 1 94 ? 0.090 -6.826 -4.283 1.00 97.31 94 ALA A N 1
ATOM 745 C CA . ALA A 1 94 ? -0.029 -7.930 -3.334 1.00 97.31 94 ALA A CA 1
ATOM 746 C C . ALA A 1 94 ? 0.215 -7.460 -1.892 1.00 97.31 94 ALA A C 1
ATOM 748 O O . ALA A 1 94 ? -0.576 -7.776 -1.002 1.00 97.31 94 ALA A O 1
ATOM 749 N N . GLU A 1 95 ? 1.255 -6.658 -1.668 1.00 97.00 95 GLU A N 1
ATOM 750 C CA . GLU A 1 95 ? 1.575 -6.096 -0.356 1.00 97.00 95 GLU A CA 1
ATOM 751 C C . GLU A 1 95 ? 0.464 -5.172 0.149 1.00 97.00 95 GLU A C 1
ATOM 753 O O . GLU A 1 95 ? 0.049 -5.276 1.305 1.00 97.00 95 GLU A O 1
ATOM 758 N N . ARG A 1 96 ? -0.106 -4.345 -0.734 1.00 98.00 96 ARG A N 1
ATOM 759 C CA . ARG A 1 96 ? -1.250 -3.488 -0.412 1.00 98.00 96 ARG A CA 1
ATOM 760 C C . ARG A 1 96 ? -2.436 -4.298 0.103 1.00 98.00 96 ARG A C 1
ATOM 762 O O . ARG A 1 96 ? -2.986 -3.957 1.145 1.00 98.00 96 ARG A O 1
ATOM 769 N N . ARG A 1 97 ? -2.787 -5.405 -0.565 1.00 97.00 97 ARG A N 1
ATOM 770 C CA . ARG A 1 97 ? -3.875 -6.300 -0.124 1.00 97.00 97 ARG A CA 1
ATOM 771 C C . ARG A 1 97 ? -3.594 -6.908 1.250 1.00 97.00 97 ARG A C 1
ATOM 773 O O . ARG A 1 97 ? -4.478 -6.909 2.103 1.00 97.00 97 ARG A O 1
ATOM 780 N N . ILE A 1 98 ? -2.369 -7.385 1.477 1.00 97.94 98 ILE A N 1
ATOM 781 C CA . ILE A 1 98 ? -1.956 -7.958 2.769 1.00 97.94 98 ILE A CA 1
ATOM 782 C C . ILE A 1 98 ? -2.031 -6.899 3.874 1.00 97.94 98 ILE A C 1
ATOM 784 O O . ILE A 1 98 ? -2.512 -7.183 4.971 1.00 97.94 98 ILE A O 1
ATOM 788 N N . ASN A 1 99 ? -1.582 -5.676 3.599 1.00 97.81 99 ASN A N 1
ATOM 789 C CA . ASN A 1 99 ? -1.599 -4.596 4.576 1.00 97.81 99 ASN A CA 1
ATOM 790 C C . ASN A 1 99 ? -3.031 -4.121 4.884 1.00 97.81 99 ASN A C 1
ATOM 792 O O . ASN A 1 99 ? -3.384 -3.906 6.043 1.00 97.81 99 ASN A O 1
ATOM 796 N N . GLU A 1 100 ? -3.893 -4.023 3.872 1.00 97.88 100 GLU A N 1
ATOM 797 C CA . GLU A 1 100 ? -5.319 -3.723 4.051 1.00 97.88 100 GLU A CA 1
ATOM 798 C C . GLU A 1 100 ? -6.032 -4.802 4.880 1.00 97.88 100 GLU A C 1
ATOM 800 O O . GLU A 1 100 ? -6.844 -4.491 5.750 1.00 97.88 100 GLU A O 1
ATOM 805 N N . GLU A 1 101 ? -5.720 -6.080 4.664 1.00 97.19 101 GLU A N 1
ATOM 806 C CA . GLU A 1 101 ? -6.276 -7.157 5.484 1.00 97.19 101 GLU A CA 1
ATOM 807 C C . GLU A 1 101 ? -5.733 -7.114 6.919 1.00 97.19 101 GLU A C 1
ATOM 809 O O . GLU A 1 101 ? -6.498 -7.224 7.880 1.00 97.19 101 GLU A O 1
ATOM 814 N N . ARG A 1 102 ? -4.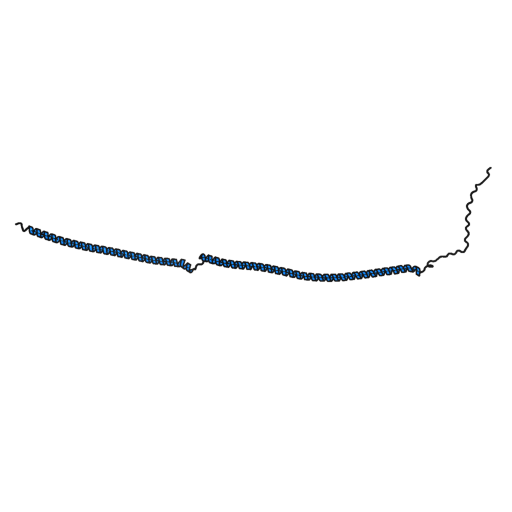422 -6.900 7.084 1.00 98.19 102 ARG A N 1
ATOM 815 C CA . ARG A 1 102 ? -3.780 -6.774 8.398 1.00 98.19 102 ARG A CA 1
ATOM 816 C C . ARG A 1 102 ? -4.392 -5.633 9.207 1.00 98.19 102 ARG A C 1
ATOM 818 O O . ARG A 1 102 ? -4.724 -5.837 10.370 1.00 98.19 102 ARG A O 1
ATOM 825 N N . THR A 1 103 ? -4.568 -4.459 8.604 1.00 97.69 103 THR A N 1
ATOM 826 C CA . THR A 1 103 ? -5.162 -3.293 9.280 1.00 97.69 103 THR A CA 1
ATOM 827 C C . THR A 1 103 ? -6.604 -3.565 9.705 1.00 97.69 103 THR A C 1
ATOM 829 O O . THR A 1 103 ? -6.942 -3.314 10.861 1.00 97.69 103 THR A O 1
ATOM 832 N N . LYS A 1 104 ? -7.420 -4.189 8.843 1.00 97.88 104 LYS A N 1
ATOM 833 C CA . LYS A 1 104 ? -8.785 -4.621 9.195 1.00 97.88 104 LYS A CA 1
ATOM 834 C C . LYS A 1 104 ? -8.804 -5.606 10.365 1.00 97.88 104 LYS A C 1
ATOM 836 O O . LYS A 1 104 ? -9.605 -5.436 11.279 1.00 97.88 104 LYS A O 1
ATOM 841 N N . ARG A 1 105 ? -7.921 -6.612 10.368 1.00 97.44 105 ARG A N 1
ATOM 842 C CA . ARG A 1 105 ? -7.827 -7.592 11.466 1.00 97.44 105 ARG A CA 1
ATOM 843 C C . ARG A 1 105 ? -7.418 -6.935 12.786 1.00 97.44 105 ARG A C 1
ATOM 845 O O . ARG A 1 105 ? -8.007 -7.237 13.817 1.00 97.44 105 ARG A O 1
ATOM 852 N N . VAL A 1 106 ? -6.459 -6.008 12.756 1.00 98.06 106 VAL A N 1
ATOM 853 C CA . VAL A 1 106 ? -6.044 -5.245 13.947 1.00 98.06 106 VAL A CA 1
ATOM 854 C C . VAL A 1 106 ? -7.198 -4.397 14.485 1.00 98.06 106 VAL A C 1
ATOM 856 O O . VAL A 1 106 ? -7.425 -4.370 15.693 1.00 98.06 106 VAL A O 1
ATOM 859 N N . GLU A 1 107 ? -7.958 -3.734 13.611 1.00 97.94 107 GLU A N 1
ATOM 860 C CA . GLU A 1 107 ? -9.114 -2.936 14.026 1.00 97.94 107 GLU A CA 1
ATOM 861 C C . GLU A 1 107 ? -10.226 -3.807 14.635 1.00 97.94 107 GLU A C 1
ATOM 863 O O . GLU A 1 107 ? -10.817 -3.434 15.649 1.00 97.94 107 GLU A O 1
ATOM 868 N N . GLN A 1 108 ? -10.486 -4.984 14.058 1.00 97.31 108 GLN A N 1
ATOM 869 C CA . GLN A 1 108 ? -11.447 -5.953 14.593 1.00 97.31 108 GLN A CA 1
ATOM 870 C C . GLN A 1 108 ? -11.035 -6.468 15.976 1.00 97.31 108 GLN A C 1
ATOM 872 O O . GLN A 1 108 ? -11.852 -6.459 16.895 1.00 97.31 108 GLN A O 1
ATOM 877 N N . GLU A 1 109 ? -9.774 -6.871 16.144 1.00 96.88 109 GLU A N 1
ATOM 878 C CA . GLU A 1 109 ? -9.246 -7.331 17.435 1.00 96.88 109 GLU A CA 1
ATOM 879 C C . GLU A 1 109 ? -9.304 -6.233 18.496 1.00 96.88 109 GLU A C 1
ATOM 881 O O . GLU A 1 109 ? -9.713 -6.490 19.629 1.00 96.88 109 GLU A O 1
ATOM 886 N N . LYS A 1 110 ? -8.982 -4.988 18.124 1.00 97.81 110 LYS A N 1
ATOM 887 C CA . LYS A 1 110 ? -9.100 -3.843 19.029 1.00 97.81 110 LYS A CA 1
ATOM 888 C C . LYS A 1 110 ? -10.544 -3.638 19.492 1.00 97.81 110 LYS A C 1
ATOM 890 O O . LYS A 1 110 ? -10.776 -3.496 20.689 1.00 97.81 110 LYS A O 1
ATOM 895 N N . LYS A 1 111 ? -11.517 -3.676 18.573 1.00 97.69 111 LYS A N 1
ATOM 896 C CA . LYS A 1 111 ? -12.946 -3.564 18.918 1.00 97.69 111 LYS A CA 1
ATOM 897 C C . LYS A 1 111 ? -13.402 -4.706 19.825 1.00 97.69 111 LYS A C 1
ATOM 899 O O . LYS A 1 111 ? -14.065 -4.441 20.823 1.00 97.69 111 LYS A O 1
ATOM 904 N N . ARG A 1 112 ? -12.996 -5.950 19.532 1.00 97.94 112 ARG A N 1
ATOM 905 C CA . ARG A 1 112 ? -13.307 -7.109 20.384 1.00 97.94 112 ARG A CA 1
ATOM 906 C C . ARG A 1 112 ? -12.776 -6.912 21.802 1.00 97.94 112 ARG A C 1
ATOM 908 O O . ARG A 1 112 ? -13.511 -7.144 22.755 1.00 97.94 112 ARG A O 1
ATOM 915 N N . LEU A 1 113 ? -11.528 -6.461 21.936 1.00 98.25 113 LEU A N 1
ATOM 916 C CA . LEU A 1 113 ? -10.901 -6.225 23.236 1.00 98.25 113 LEU A CA 1
ATOM 917 C C . LEU A 1 113 ? -11.628 -5.127 24.030 1.00 98.25 113 LEU A C 1
ATOM 919 O O . LEU A 1 113 ? -11.886 -5.300 25.217 1.00 98.25 113 LEU A O 1
ATOM 923 N N . GLU A 1 114 ? -12.011 -4.026 23.375 1.00 98.00 114 GLU A N 1
ATOM 924 C CA . GLU A 1 114 ? -12.783 -2.947 24.009 1.00 98.00 114 GLU A CA 1
ATOM 925 C C . GLU A 1 114 ? -14.174 -3.417 24.478 1.00 98.00 114 GLU A C 1
ATOM 927 O O . GLU A 1 114 ? -14.657 -3.006 25.536 1.00 98.00 114 GLU A O 1
ATOM 932 N N . GLU A 1 115 ? -14.850 -4.263 23.698 1.00 97.44 115 GLU A N 1
ATOM 933 C CA . GLU A 1 115 ? -16.145 -4.847 24.069 1.00 97.44 115 GLU A CA 1
ATOM 934 C C . GLU A 1 115 ? -16.020 -5.860 25.212 1.00 97.44 115 GLU A C 1
ATOM 936 O O . GLU A 1 115 ? -16.854 -5.871 26.126 1.00 97.44 115 GLU A O 1
ATOM 941 N N . GLU A 1 116 ? -14.967 -6.677 25.194 1.00 97.62 116 GLU A N 1
ATOM 942 C CA . GLU A 1 116 ? -14.645 -7.631 26.252 1.00 97.62 116 GLU A CA 1
ATOM 943 C C . GLU A 1 116 ? -14.363 -6.909 27.573 1.00 97.62 116 GLU A C 1
ATOM 945 O O . GLU A 1 116 ? -14.941 -7.266 28.599 1.00 97.62 116 GLU A O 1
ATOM 950 N N . GLU A 1 117 ? -13.568 -5.835 27.550 1.00 97.94 117 GLU A N 1
ATOM 951 C CA . GLU A 1 117 ? -13.273 -5.029 28.736 1.00 97.94 117 GLU A CA 1
ATOM 952 C C . GLU A 1 117 ? -14.544 -4.405 29.328 1.00 97.94 117 GLU A C 1
ATOM 954 O O . GLU A 1 117 ? -14.803 -4.530 30.529 1.00 97.94 117 GLU A O 1
ATOM 959 N N . LYS A 1 118 ? -15.396 -3.801 28.488 1.00 97.19 118 LYS A N 1
ATOM 960 C CA . LYS A 1 118 ? -16.691 -3.247 28.925 1.00 97.19 118 LYS A CA 1
ATOM 961 C C . LYS A 1 118 ? -17.582 -4.318 29.543 1.00 97.19 118 LYS A C 1
ATOM 963 O O . LYS A 1 118 ? -18.260 -4.063 30.540 1.00 97.19 118 LYS A O 1
ATOM 968 N N . THR A 1 119 ? -17.618 -5.503 28.941 1.00 97.19 119 THR A N 1
ATOM 969 C CA . THR A 1 119 ? -18.426 -6.623 29.433 1.00 97.19 119 THR A CA 1
ATOM 970 C C . THR A 1 119 ? -17.895 -7.114 30.772 1.00 97.19 119 THR A C 1
ATOM 972 O O . THR A 1 119 ? -18.670 -7.237 31.720 1.00 97.19 119 THR A O 1
ATOM 975 N N . LYS A 1 120 ? -16.576 -7.288 30.888 1.00 97.62 120 LYS A N 1
ATOM 976 C CA . LYS A 1 120 ? -15.899 -7.675 32.125 1.00 97.62 120 LYS A CA 1
ATOM 977 C C . LYS A 1 120 ? -16.219 -6.703 33.260 1.00 97.62 120 LYS A C 1
ATOM 979 O O . LYS A 1 120 ? -16.752 -7.134 34.281 1.00 97.62 120 LYS A O 1
ATOM 984 N N . GLN A 1 121 ? -16.035 -5.400 33.048 1.00 96.81 121 GLN A N 1
ATOM 985 C CA . GLN A 1 121 ? -16.356 -4.374 34.049 1.00 96.81 121 GLN A CA 1
ATOM 986 C C . GLN A 1 121 ? -17.829 -4.430 34.484 1.00 96.81 121 GLN A C 1
ATOM 988 O O . GLN A 1 121 ? -18.133 -4.399 35.676 1.00 96.81 121 GLN A O 1
ATOM 993 N N . LYS A 1 122 ? -18.767 -4.575 33.536 1.00 97.12 122 LYS A N 1
ATOM 994 C CA . LYS A 1 122 ? -20.198 -4.713 33.858 1.00 97.12 122 LYS A CA 1
ATOM 995 C C . LYS A 1 122 ? -20.478 -5.951 34.705 1.00 97.12 122 LYS A C 1
ATOM 997 O O . LYS A 1 122 ? -21.236 -5.860 35.670 1.00 97.12 122 LYS A O 1
ATOM 1002 N N . THR A 1 123 ? -19.876 -7.090 34.364 1.00 97.38 123 THR A N 1
ATOM 1003 C CA . THR A 1 123 ? -20.054 -8.332 35.128 1.00 97.38 123 THR A CA 1
ATOM 1004 C C . THR A 1 123 ? -19.464 -8.226 36.533 1.00 97.38 123 THR A C 1
ATOM 1006 O O . THR A 1 123 ? -20.126 -8.623 37.489 1.00 97.38 123 THR A O 1
ATOM 1009 N N . GLU A 1 124 ? -18.289 -7.610 36.687 1.00 96.88 124 GLU A N 1
ATOM 1010 C CA . GLU A 1 124 ? -17.651 -7.373 37.988 1.00 96.88 124 GLU A CA 1
ATOM 1011 C C . GLU A 1 124 ? -18.529 -6.492 38.887 1.00 96.88 124 GLU A C 1
ATOM 1013 O O . GLU A 1 124 ? -18.834 -6.868 40.023 1.00 96.88 124 GLU A O 1
ATOM 1018 N N . VAL A 1 125 ? -19.025 -5.367 38.358 1.00 96.94 125 VAL A N 1
ATOM 1019 C CA . VAL A 1 125 ? -19.948 -4.476 39.080 1.00 96.94 125 VAL A CA 1
ATOM 1020 C C . VAL A 1 125 ? -21.233 -5.211 39.452 1.00 96.94 125 VAL A C 1
ATOM 1022 O O . VAL A 1 125 ? -21.698 -5.108 40.585 1.00 96.94 125 VAL A O 1
ATOM 1025 N N . GLN A 1 126 ? -21.807 -5.994 38.538 1.00 96.44 126 GLN A N 1
ATOM 1026 C CA . GLN A 1 126 ? -23.031 -6.744 38.812 1.00 96.44 126 GLN A CA 1
ATOM 1027 C C . GLN A 1 126 ? -22.837 -7.783 39.925 1.00 96.44 126 GLN A C 1
ATOM 1029 O O . GLN A 1 126 ? -23.711 -7.923 40.786 1.00 96.44 126 GLN A O 1
ATOM 1034 N N . MET A 1 127 ? -21.714 -8.508 39.925 1.00 96.69 127 MET A N 1
ATOM 1035 C CA . MET A 1 127 ? -21.386 -9.469 40.982 1.00 96.69 127 MET A CA 1
ATOM 1036 C C . MET A 1 127 ? -21.214 -8.766 42.331 1.00 96.69 127 MET A C 1
ATOM 1038 O O . MET A 1 127 ? -21.782 -9.221 43.327 1.00 96.69 127 MET A O 1
ATOM 1042 N N . TYR A 1 128 ? -20.514 -7.628 42.351 1.00 95.19 128 TYR A N 1
ATOM 1043 C CA . TYR A 1 128 ? -20.337 -6.814 43.553 1.00 95.19 128 TYR A CA 1
ATOM 1044 C C . TYR A 1 128 ? -21.677 -6.311 44.107 1.00 95.19 128 TYR A C 1
ATOM 1046 O O . TYR A 1 128 ? -21.986 -6.524 45.279 1.00 95.19 128 TYR A O 1
ATOM 1054 N N . VAL A 1 129 ? -22.519 -5.718 43.254 1.00 96.31 129 VAL A N 1
ATOM 1055 C CA . VAL A 1 129 ? -23.841 -5.200 43.635 1.00 96.31 129 VAL A CA 1
ATOM 1056 C C . VAL A 1 129 ? -24.744 -6.318 44.153 1.00 96.31 129 VAL A C 1
ATOM 1058 O O . VAL A 1 129 ? -25.391 -6.139 45.180 1.00 96.31 129 VAL A O 1
ATOM 1061 N N . ARG A 1 130 ? -24.771 -7.492 43.506 1.00 94.50 130 ARG A N 1
ATOM 1062 C CA . ARG A 1 130 ? -25.559 -8.642 43.990 1.00 94.50 130 ARG A CA 1
ATOM 1063 C C . ARG A 1 130 ? -25.111 -9.110 45.374 1.00 94.50 130 ARG A C 1
ATOM 1065 O O . ARG A 1 130 ? -25.964 -9.368 46.221 1.00 94.50 130 ARG A O 1
ATOM 1072 N N . GLY A 1 131 ? -23.802 -9.210 45.606 1.00 93.75 131 GLY A N 1
ATOM 1073 C CA . GLY A 1 131 ? -23.256 -9.575 46.915 1.00 93.75 131 GLY A CA 1
ATOM 1074 C C . GLY A 1 131 ? -23.588 -8.539 47.992 1.00 93.75 131 GLY A C 1
ATOM 1075 O O . GLY A 1 131 ? -24.054 -8.897 49.073 1.00 93.75 131 GLY A O 1
ATOM 1076 N N . TYR A 1 132 ? -23.418 -7.253 47.674 1.00 94.00 132 TYR A N 1
ATOM 1077 C CA . TYR A 1 132 ? -23.724 -6.151 48.584 1.00 94.00 132 TYR A CA 1
ATOM 1078 C C . TYR A 1 132 ? -25.216 -6.083 48.927 1.00 94.00 132 TYR A C 1
ATOM 1080 O O . TYR A 1 132 ? -25.567 -6.059 50.104 1.00 94.00 132 TYR A O 1
ATOM 1088 N N . LEU A 1 133 ? -26.095 -6.115 47.918 1.00 94.31 133 LEU A N 1
ATOM 1089 C CA . LEU A 1 133 ? -27.544 -6.058 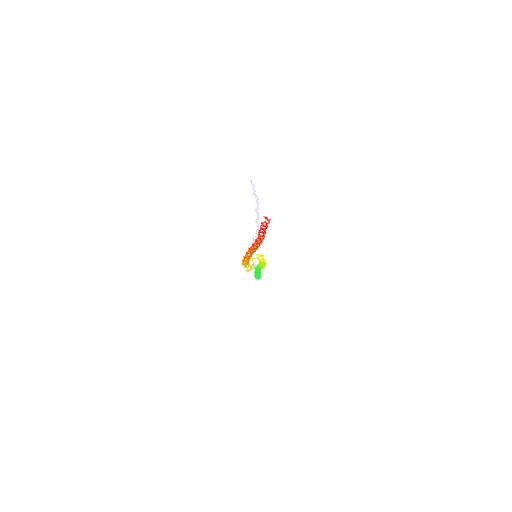48.114 1.00 94.31 133 LEU A CA 1
ATOM 1090 C C . LEU A 1 133 ? -28.047 -7.231 48.951 1.00 94.31 133 LEU A C 1
ATOM 1092 O O . LEU A 1 133 ? -28.847 -7.001 49.847 1.00 94.31 133 LEU A O 1
ATOM 1096 N N . LYS A 1 134 ? -27.547 -8.452 48.720 1.00 92.00 134 LYS A N 1
ATOM 1097 C CA . LYS A 1 134 ? -27.908 -9.623 49.532 1.00 92.00 134 LYS A CA 1
ATOM 1098 C C . LYS A 1 134 ? -27.558 -9.420 51.012 1.00 92.00 134 LYS A C 1
ATOM 1100 O O . LYS A 1 134 ? -28.391 -9.633 51.888 1.00 92.00 134 LYS A O 1
ATOM 1105 N N . ASN A 1 135 ? -26.341 -8.960 51.299 1.00 91.94 135 ASN A N 1
ATOM 1106 C CA . ASN A 1 135 ? -25.921 -8.705 52.678 1.00 91.94 135 ASN A CA 1
ATOM 1107 C C . ASN A 1 135 ? -26.700 -7.533 53.302 1.00 91.94 135 ASN A C 1
ATOM 1109 O O . ASN A 1 135 ? -27.008 -7.548 54.494 1.00 91.94 135 ASN A O 1
ATOM 1113 N N . MET A 1 136 ? -27.035 -6.520 52.498 1.00 93.50 136 MET A N 1
ATOM 1114 C CA . MET A 1 136 ? -27.814 -5.366 52.936 1.00 93.50 136 MET A CA 1
ATOM 1115 C C . MET A 1 136 ? -29.258 -5.754 53.267 1.00 93.50 136 MET A C 1
ATOM 1117 O O . MET A 1 136 ? -29.750 -5.349 54.317 1.00 93.50 136 MET A O 1
ATOM 1121 N N . THR A 1 137 ? -29.924 -6.565 52.435 1.00 90.75 137 THR A N 1
ATOM 1122 C CA . THR A 1 137 ? -31.282 -7.052 52.721 1.00 90.75 137 THR A CA 1
ATOM 1123 C C . THR A 1 137 ? -31.306 -7.850 54.014 1.00 90.75 137 THR A C 1
ATOM 1125 O O . THR A 1 137 ? -32.133 -7.564 54.875 1.00 90.75 137 THR A O 1
ATOM 1128 N N . ASP A 1 138 ? -30.353 -8.764 54.215 1.00 90.56 138 ASP A N 1
ATOM 1129 C CA . ASP A 1 138 ? -30.277 -9.568 55.440 1.00 90.56 138 ASP A CA 1
ATOM 1130 C C . ASP A 1 138 ? -30.046 -8.691 56.684 1.00 90.56 138 ASP A C 1
ATOM 1132 O O . ASP A 1 138 ? -30.649 -8.915 57.735 1.00 90.56 138 ASP A O 1
ATOM 1136 N N . SER A 1 139 ? -29.201 -7.661 56.570 1.00 91.56 139 SER A N 1
ATOM 1137 C CA . SER A 1 139 ? -28.953 -6.694 57.646 1.00 91.56 139 SER A CA 1
ATOM 1138 C C . SER A 1 139 ? -30.195 -5.855 57.974 1.00 91.56 139 SER A C 1
ATOM 1140 O O . SER A 1 139 ? -30.549 -5.703 59.147 1.00 91.56 139 SER A O 1
ATOM 1142 N N . ILE A 1 140 ? -30.898 -5.350 56.953 1.00 91.62 140 ILE A N 1
ATOM 1143 C CA . ILE A 1 140 ? -32.137 -4.578 57.121 1.00 91.62 140 ILE A CA 1
ATOM 1144 C C . ILE A 1 140 ? -33.222 -5.452 57.752 1.00 91.62 140 ILE A C 1
ATOM 1146 O O . ILE A 1 140 ? -33.832 -5.023 58.727 1.00 91.62 140 ILE A O 1
ATOM 1150 N N . PHE A 1 141 ? -33.417 -6.687 57.277 1.00 89.12 141 PHE A N 1
ATOM 1151 C CA . PHE A 1 141 ? -34.379 -7.624 57.865 1.00 89.12 141 PHE A CA 1
ATOM 1152 C C . PHE A 1 141 ? -34.080 -7.892 59.341 1.00 89.12 141 PHE A C 1
ATOM 1154 O O . PHE A 1 141 ? -34.976 -7.772 60.172 1.00 89.12 141 PHE A O 1
ATOM 1161 N N . ARG A 1 142 ? -32.815 -8.156 59.699 1.00 88.44 142 ARG A N 1
ATOM 1162 C CA . ARG A 1 142 ? -32.407 -8.326 61.106 1.00 88.44 142 ARG A CA 1
ATOM 1163 C C . ARG A 1 142 ? -32.656 -7.070 61.939 1.00 88.44 142 ARG A C 1
ATOM 1165 O O . ARG A 1 142 ? -33.027 -7.179 63.103 1.00 88.44 142 ARG A O 1
ATOM 1172 N N . THR A 1 143 ? -32.432 -5.887 61.371 1.00 91.19 143 THR A N 1
ATOM 1173 C CA . THR A 1 143 ? -32.637 -4.613 62.076 1.00 91.19 143 THR A CA 1
ATOM 1174 C C . THR A 1 143 ? -34.125 -4.334 62.287 1.00 91.19 143 THR A C 1
ATOM 1176 O O . THR A 1 143 ? -34.523 -4.005 63.398 1.00 91.19 143 THR A O 1
ATOM 1179 N N . LEU A 1 144 ? -34.961 -4.543 61.268 1.00 90.25 144 LEU A N 1
ATOM 1180 C CA . LEU A 1 144 ? -36.419 -4.414 61.360 1.00 90.25 144 LEU A CA 1
ATOM 1181 C C . LEU A 1 144 ? -37.032 -5.437 62.323 1.00 90.25 144 LEU A C 1
ATOM 1183 O O . LEU A 1 144 ? -37.931 -5.093 63.086 1.00 90.25 144 LEU A O 1
ATOM 1187 N N . GLN A 1 145 ? -36.513 -6.667 62.338 1.00 86.69 145 GLN A N 1
ATOM 1188 C CA . GLN A 1 145 ? -36.925 -7.691 63.297 1.00 86.69 145 GLN A CA 1
ATOM 1189 C C . GLN A 1 145 ? -36.534 -7.306 64.731 1.00 86.69 145 GLN A C 1
ATOM 1191 O O . GLN A 1 145 ? -37.350 -7.429 65.634 1.00 86.69 145 GLN A O 1
ATOM 1196 N N . LYS A 1 146 ? -35.325 -6.764 64.952 1.00 87.38 146 LYS A N 1
ATOM 1197 C CA . LYS A 1 146 ? -34.916 -6.226 66.266 1.00 87.38 146 LYS A CA 1
ATOM 1198 C C . LYS A 1 146 ? -35.768 -5.044 66.723 1.00 87.38 146 LYS A C 1
ATOM 1200 O O . LYS A 1 146 ? -35.979 -4.882 67.917 1.00 87.38 146 LYS A O 1
ATOM 1205 N N . LEU A 1 147 ? -36.229 -4.218 65.787 1.00 88.00 147 LEU A N 1
ATOM 1206 C CA . LEU A 1 147 ? -37.136 -3.100 66.053 1.00 88.00 147 LEU A CA 1
ATOM 1207 C C . LEU A 1 147 ? -38.601 -3.550 66.213 1.00 88.00 147 LEU A C 1
ATOM 1209 O O . LEU A 1 147 ? -39.479 -2.696 66.290 1.00 88.00 147 LEU A O 1
ATOM 1213 N N . ASN A 1 148 ? -38.864 -4.864 66.259 1.00 79.50 148 ASN A N 1
ATOM 1214 C CA . ASN A 1 148 ? -40.192 -5.469 66.389 1.00 79.50 148 ASN A CA 1
ATOM 1215 C C . ASN A 1 148 ? -41.206 -4.972 65.342 1.00 79.50 148 ASN A C 1
ATOM 1217 O O . ASN A 1 148 ? -42.411 -4.933 65.578 1.00 79.50 148 ASN A O 1
ATOM 1221 N N . TYR A 1 149 ? -40.717 -4.589 64.158 1.00 82.44 149 TYR A N 1
ATOM 1222 C CA . TYR A 1 149 ? -41.575 -4.103 63.078 1.00 82.44 149 TYR A CA 1
ATOM 1223 C C . TYR A 1 149 ? -42.336 -5.248 62.394 1.00 82.44 149 TYR A C 1
ATOM 1225 O O . TYR A 1 149 ? -43.443 -5.052 61.901 1.00 82.44 149 TYR A O 1
ATOM 1233 N N . PHE A 1 150 ? -41.745 -6.449 62.381 1.00 79.94 150 PHE A N 1
ATOM 1234 C CA . PHE A 1 150 ? -42.429 -7.688 62.019 1.00 79.94 150 PHE A CA 1
ATOM 1235 C C . PHE A 1 150 ? -43.007 -8.308 63.291 1.00 79.94 150 PHE A C 1
ATOM 1237 O O . PHE A 1 150 ? -42.279 -8.947 64.046 1.00 79.94 150 PHE A O 1
ATOM 1244 N N . TYR A 1 151 ? -44.294 -8.088 63.530 1.00 76.88 151 TYR A N 1
ATOM 1245 C CA . TYR A 1 151 ? -45.049 -8.706 64.617 1.00 76.88 151 TYR A CA 1
ATOM 1246 C C . TYR A 1 151 ? -45.995 -9.764 64.053 1.00 76.88 151 TYR A C 1
ATOM 1248 O O . TYR A 1 151 ? -46.442 -9.655 62.906 1.00 76.88 151 TYR A O 1
ATOM 1256 N N . ASP A 1 152 ? -46.300 -10.785 64.853 1.00 83.62 152 ASP A N 1
ATOM 1257 C CA . ASP A 1 152 ? -47.392 -11.694 64.530 1.00 83.62 152 ASP A CA 1
ATOM 1258 C C . ASP A 1 152 ? -48.713 -10.926 64.721 1.00 83.62 152 ASP A C 1
ATOM 1260 O O . ASP A 1 152 ? -48.957 -10.395 65.812 1.00 83.62 152 ASP A O 1
ATOM 1264 N N . PRO A 1 153 ? -49.558 -10.800 63.679 1.00 82.81 153 PRO A N 1
ATOM 1265 C CA . PRO A 1 153 ? -50.847 -10.135 63.812 1.00 82.81 153 PRO A CA 1
ATOM 1266 C C . PRO A 1 153 ? -51.690 -10.742 64.934 1.00 82.81 153 PRO A C 1
ATOM 1268 O O . PRO A 1 153 ? -52.371 -9.987 65.615 1.00 82.81 153 PRO A O 1
ATOM 1271 N N . VAL A 1 154 ? -51.594 -12.054 65.182 1.00 85.06 154 VAL A N 1
ATOM 1272 C CA . VAL A 1 154 ? -52.367 -12.735 66.229 1.00 85.06 154 VAL A CA 1
ATOM 1273 C C . VAL A 1 154 ? -51.904 -12.318 67.622 1.00 85.06 154 VAL A C 1
ATOM 1275 O O . VAL A 1 154 ? -52.737 -12.021 68.474 1.00 85.06 154 VAL A O 1
ATOM 1278 N N . GLU A 1 155 ? -50.592 -12.250 67.864 1.00 84.38 155 GLU A N 1
ATOM 1279 C CA . GLU A 1 155 ? -50.055 -11.815 69.163 1.00 84.38 155 GLU A CA 1
ATOM 1280 C C . GLU A 1 155 ? -50.473 -10.375 69.472 1.00 84.38 155 GLU A C 1
ATOM 1282 O O . GLU A 1 155 ? -50.939 -10.088 70.574 1.00 84.38 155 GLU A O 1
ATOM 1287 N N . LYS A 1 156 ? -50.401 -9.487 68.475 1.00 84.25 156 LYS A N 1
ATOM 1288 C CA . LYS A 1 156 ? -50.807 -8.089 68.638 1.00 84.25 156 LYS A CA 1
ATOM 1289 C C . LYS A 1 156 ? -52.312 -7.937 68.864 1.00 84.25 156 LYS A C 1
ATOM 1291 O O . LYS A 1 156 ? -52.728 -7.122 69.679 1.00 84.25 156 LYS A O 1
ATOM 1296 N N . GLU A 1 157 ? -53.130 -8.727 68.174 1.00 86.69 157 GLU A N 1
ATOM 1297 C CA . GLU A 1 157 ? -54.583 -8.742 68.369 1.00 86.69 157 GLU A CA 1
ATOM 1298 C C . GLU A 1 157 ? -54.942 -9.227 69.783 1.00 86.69 157 GLU A C 1
ATOM 1300 O O . GLU A 1 157 ? -55.812 -8.658 70.445 1.00 86.69 157 GLU A O 1
ATOM 1305 N N . VAL A 1 158 ? -54.223 -10.229 70.297 1.00 87.56 158 VAL A N 1
ATOM 1306 C CA . VAL A 1 158 ? -54.384 -10.696 71.678 1.00 87.56 158 VAL A CA 1
ATOM 1307 C C . VAL A 1 158 ? -53.965 -9.616 72.680 1.00 87.56 158 VAL A C 1
ATOM 1309 O O . VAL A 1 158 ? -54.695 -9.374 73.641 1.00 87.56 158 VAL A O 1
ATOM 1312 N N . GLU A 1 159 ? -52.835 -8.941 72.461 1.00 84.81 159 GLU A N 1
ATOM 1313 C CA . GLU A 1 159 ? -52.362 -7.865 73.340 1.00 84.81 159 GLU A CA 1
ATOM 1314 C C . GLU A 1 159 ? -53.284 -6.637 73.341 1.00 84.81 159 GLU A C 1
ATOM 1316 O O . GLU A 1 159 ? -53.576 -6.100 74.409 1.00 84.81 159 GLU A O 1
ATOM 1321 N N . GLU A 1 160 ? -53.760 -6.195 72.173 1.00 87.88 160 GLU A N 1
ATOM 1322 C CA . GLU A 1 160 ? -54.545 -4.960 72.039 1.00 87.88 160 GLU A CA 1
ATOM 1323 C C . GLU A 1 160 ? -56.047 -5.153 72.297 1.00 87.88 160 GLU A C 1
ATOM 1325 O O . GLU A 1 160 ? -56.696 -4.225 72.781 1.00 87.88 160 GLU A O 1
ATOM 1330 N N . LEU A 1 161 ? -56.625 -6.322 71.992 1.00 88.19 161 LEU A N 1
ATOM 1331 C CA . LEU A 1 161 ? -58.074 -6.556 72.106 1.00 88.19 161 LEU A CA 1
ATOM 1332 C C . LEU A 1 161 ? -58.422 -7.550 73.215 1.00 88.19 161 LEU A C 1
ATOM 1334 O O . LEU A 1 161 ? -59.302 -7.274 74.033 1.00 88.19 161 LEU A O 1
ATOM 1338 N N . TYR A 1 162 ? -57.745 -8.700 73.264 1.00 88.06 162 TYR A N 1
ATOM 1339 C CA . TYR A 1 162 ? -58.129 -9.782 74.175 1.00 88.06 162 TYR A CA 1
ATOM 1340 C C . TYR A 1 162 ? -57.696 -9.532 75.622 1.00 88.06 162 TYR A C 1
ATOM 1342 O O . TYR A 1 162 ? -58.495 -9.749 76.530 1.00 88.06 162 TYR A O 1
ATOM 1350 N N . LEU A 1 163 ? -56.467 -9.061 75.868 1.00 89.38 163 LEU A N 1
ATOM 1351 C CA . LEU A 1 163 ? -55.996 -8.777 77.228 1.00 89.38 163 LEU A CA 1
ATOM 1352 C C . LEU A 1 163 ? -56.813 -7.668 77.914 1.00 89.38 163 LEU A C 1
ATOM 1354 O O . LEU A 1 163 ? -57.209 -7.881 79.063 1.00 89.38 163 LEU A O 1
ATOM 1358 N N . PRO A 1 164 ? -57.149 -6.539 77.254 1.00 93.69 164 PRO A N 1
ATOM 1359 C CA . PRO A 1 164 ? -58.042 -5.543 77.839 1.00 93.69 164 PRO A CA 1
ATOM 1360 C C . PRO A 1 164 ? -59.438 -6.103 78.109 1.00 93.69 164 PRO A C 1
ATOM 1362 O O . PRO A 1 164 ? -59.952 -5.923 79.212 1.00 93.69 164 PRO A O 1
ATOM 1365 N N . PHE A 1 165 ? -60.015 -6.848 77.160 1.00 91.62 165 PHE A N 1
ATOM 1366 C CA . PHE A 1 165 ? -61.302 -7.518 77.357 1.00 91.62 165 PHE A CA 1
ATOM 1367 C C . PHE A 1 165 ? -61.274 -8.450 78.579 1.00 91.62 165 PHE A C 1
ATOM 1369 O O . PHE A 1 165 ? -62.101 -8.314 79.480 1.00 91.62 165 PHE A O 1
ATOM 1376 N N . LEU A 1 166 ? -60.280 -9.337 78.664 1.00 91.75 166 LEU A N 1
ATOM 1377 C CA . LEU A 1 166 ? -60.133 -10.274 79.774 1.00 91.75 166 LEU A CA 1
ATOM 1378 C C . LEU A 1 166 ? -59.926 -9.544 81.105 1.00 91.75 166 LEU A C 1
ATOM 1380 O O . LEU A 1 166 ? -60.511 -9.943 82.107 1.00 91.75 166 LEU A O 1
ATOM 1384 N N . SER A 1 167 ? -59.133 -8.468 81.123 1.00 89.50 167 SER A N 1
ATOM 1385 C CA . SER A 1 167 ? -58.951 -7.653 82.328 1.00 89.50 167 SER A CA 1
ATOM 1386 C C . SER A 1 167 ? -60.262 -7.013 82.790 1.00 89.50 167 SER A C 1
ATOM 1388 O O . SER A 1 167 ? -60.574 -7.084 83.974 1.00 89.50 167 SER A O 1
ATOM 1390 N N . SER A 1 168 ? -61.080 -6.500 81.862 1.00 91.31 168 SER A N 1
ATOM 1391 C CA . SER A 1 168 ? -62.382 -5.910 82.191 1.00 91.31 168 SER A CA 1
ATOM 1392 C C . SER A 1 168 ? -63.383 -6.938 82.724 1.00 91.31 168 SER A C 1
ATOM 1394 O O . SER A 1 168 ? -64.090 -6.657 83.688 1.00 91.31 168 SER A O 1
ATOM 1396 N N . GLU A 1 169 ? -63.386 -8.152 82.167 1.00 91.19 169 GLU A N 1
ATOM 1397 C CA . GLU A 1 169 ? -64.228 -9.249 82.652 1.00 91.19 169 GLU A CA 1
ATOM 1398 C C . GLU A 1 169 ? -63.769 -9.724 84.041 1.00 91.19 169 GLU A C 1
ATOM 1400 O O . GLU A 1 169 ? -64.585 -9.937 84.936 1.00 91.19 169 GLU A O 1
ATOM 1405 N N . ILE A 1 170 ? -62.455 -9.846 84.266 1.00 92.69 170 ILE A N 1
ATOM 1406 C CA . ILE A 1 170 ? -61.904 -10.183 85.587 1.00 92.69 170 ILE A CA 1
ATOM 1407 C C . ILE A 1 170 ? -62.273 -9.106 86.616 1.00 92.69 170 ILE A C 1
ATOM 1409 O O . ILE A 1 170 ? -62.667 -9.454 87.731 1.00 92.69 170 ILE A O 1
ATOM 1413 N N . ASP A 1 171 ? -62.188 -7.824 86.257 1.00 90.94 171 ASP A N 1
ATOM 1414 C CA . ASP A 1 171 ? -62.574 -6.714 87.132 1.00 90.94 171 ASP A CA 1
ATOM 1415 C C . ASP A 1 171 ? -64.078 -6.727 87.449 1.00 90.94 171 ASP A C 1
ATOM 1417 O O . ASP A 1 171 ? -64.465 -6.499 88.601 1.00 90.94 171 ASP A O 1
ATOM 1421 N N . GLU A 1 172 ? -64.937 -7.062 86.481 1.00 91.62 172 GLU A N 1
ATOM 1422 C CA . GLU A 1 172 ? -66.378 -7.227 86.701 1.00 91.62 172 GLU A CA 1
ATOM 1423 C C . GLU A 1 172 ? -66.670 -8.391 87.659 1.00 91.62 172 GLU A C 1
ATOM 1425 O O . GLU A 1 172 ? -67.393 -8.223 88.648 1.00 91.62 172 GLU A O 1
ATOM 1430 N N . GLN A 1 173 ? -66.052 -9.556 87.445 1.00 89.12 173 GLN A N 1
ATOM 1431 C CA . GLN A 1 173 ? -66.196 -10.699 88.350 1.00 89.12 173 GLN A CA 1
ATOM 1432 C C . GLN A 1 173 ? -65.650 -10.387 89.750 1.00 89.12 173 GLN A C 1
ATOM 1434 O O . GLN A 1 173 ? -66.265 -10.751 90.756 1.00 89.12 173 GLN A O 1
ATOM 1439 N N . MET A 1 174 ? -64.533 -9.665 89.849 1.00 88.88 174 MET A N 1
ATOM 1440 C CA . MET A 1 174 ? -63.968 -9.251 91.133 1.00 88.88 174 MET A CA 1
ATOM 1441 C C . MET A 1 174 ? -64.873 -8.237 91.846 1.00 88.88 174 MET A C 1
ATOM 1443 O O . MET A 1 174 ? -65.049 -8.322 93.064 1.00 88.88 174 MET A O 1
ATOM 1447 N N . SER A 1 175 ? -65.509 -7.321 91.110 1.00 88.25 175 SER A N 1
ATOM 1448 C CA . SER A 1 175 ? -66.541 -6.415 91.628 1.00 88.25 175 SER A CA 1
ATOM 1449 C C . SER A 1 175 ? -67.766 -7.186 92.133 1.00 88.25 175 SER A C 1
ATOM 1451 O O . SER A 1 175 ? -68.231 -6.945 93.249 1.00 88.25 175 SER A O 1
ATOM 1453 N N . ASN A 1 176 ? -68.236 -8.190 91.390 1.00 89.25 176 ASN A N 1
ATOM 1454 C CA . ASN A 1 176 ? -69.331 -9.072 91.807 1.00 89.25 176 ASN A CA 1
ATOM 1455 C C . ASN A 1 176 ? -68.980 -9.863 93.078 1.00 89.25 176 ASN A C 1
ATOM 1457 O O . ASN A 1 176 ? -69.778 -9.944 94.012 1.00 89.25 176 ASN A O 1
ATOM 1461 N N . ILE A 1 177 ? -67.757 -10.386 93.181 1.00 88.94 177 ILE A N 1
ATOM 1462 C CA . ILE A 1 177 ? -67.277 -11.058 94.397 1.00 88.94 177 ILE A CA 1
ATOM 1463 C C . ILE A 1 177 ? -67.171 -10.068 95.564 1.00 88.94 177 ILE A C 1
ATOM 1465 O O . ILE A 1 177 ? -67.546 -10.404 96.689 1.00 88.94 177 ILE A O 1
ATOM 1469 N N . ASN A 1 178 ? -66.686 -8.849 95.328 1.00 88.56 178 ASN A N 1
ATOM 1470 C CA . ASN A 1 178 ? -66.559 -7.819 96.359 1.00 88.56 178 ASN A CA 1
ATOM 1471 C C . ASN A 1 178 ? -67.921 -7.305 96.842 1.00 88.56 178 ASN A C 1
ATOM 1473 O O . ASN A 1 178 ? -68.100 -7.107 98.046 1.00 88.56 178 ASN A O 1
ATOM 1477 N N . THR A 1 179 ? -68.896 -7.135 95.949 1.00 87.25 179 THR A N 1
ATOM 1478 C CA . THR A 1 179 ? -70.275 -6.768 96.305 1.00 87.25 179 THR A CA 1
ATOM 1479 C C . THR A 1 179 ? -70.966 -7.906 97.049 1.00 87.25 179 THR A C 1
ATOM 1481 O O . THR A 1 179 ? -71.550 -7.655 98.101 1.00 87.25 179 THR A O 1
ATOM 1484 N N . ALA A 1 180 ? -70.813 -9.161 96.609 1.00 86.00 180 ALA A N 1
ATOM 1485 C CA . ALA A 1 180 ? -71.319 -10.334 97.323 1.00 86.00 180 ALA A CA 1
ATOM 1486 C C . ALA A 1 180 ? -70.687 -10.481 98.717 1.00 86.00 180 ALA A C 1
ATOM 1488 O O . ALA A 1 180 ? -71.393 -10.711 99.700 1.00 86.00 180 ALA A O 1
ATOM 1489 N N . ARG A 1 181 ? -69.367 -10.282 98.843 1.00 87.38 181 ARG A N 1
ATOM 1490 C CA . ARG A 1 181 ? -68.671 -10.245 100.141 1.00 87.38 181 ARG A CA 1
ATOM 1491 C C . ARG A 1 181 ? -69.150 -9.098 101.021 1.00 87.38 181 ARG A C 1
ATOM 1493 O O . ARG A 1 181 ? -69.327 -9.305 102.217 1.00 87.38 181 ARG A O 1
ATOM 1500 N N . SER A 1 182 ? -69.378 -7.916 100.454 1.00 85.56 182 SER A N 1
ATOM 1501 C CA . SER A 1 182 ? -69.896 -6.756 101.192 1.00 85.56 182 SER A CA 1
ATOM 1502 C C . SER A 1 182 ? -71.335 -6.985 101.661 1.00 85.56 182 SER A C 1
ATOM 1504 O O . SER A 1 182 ? -71.658 -6.676 102.805 1.00 85.56 182 SER A O 1
ATOM 1506 N N . ALA A 1 183 ? -72.178 -7.602 100.829 1.00 85.62 183 ALA A N 1
ATOM 1507 C CA . ALA A 1 183 ? -73.539 -7.994 101.184 1.00 85.62 183 ALA A CA 1
ATOM 1508 C C . ALA A 1 183 ? -73.549 -9.063 102.287 1.00 85.62 183 ALA A C 1
ATOM 1510 O O . ALA A 1 183 ? -74.249 -8.899 103.282 1.00 85.62 183 ALA A O 1
ATOM 1511 N N . LEU A 1 184 ? -72.717 -10.107 102.173 1.00 87.50 184 LEU A N 1
ATOM 1512 C CA . LEU A 1 184 ? -72.539 -11.108 103.231 1.00 87.50 184 LEU A CA 1
ATOM 1513 C C . LEU A 1 184 ? -72.021 -10.481 104.525 1.00 87.50 184 LEU A C 1
ATOM 1515 O O . LEU A 1 184 ? -72.529 -10.805 105.592 1.00 87.50 184 LEU A O 1
ATOM 1519 N N . LYS A 1 185 ? -71.054 -9.561 104.449 1.00 88.44 185 LYS A N 1
ATOM 1520 C CA . LYS A 1 185 ? -70.569 -8.821 105.617 1.00 88.44 185 LYS A CA 1
ATOM 1521 C C . LYS A 1 185 ? -71.695 -8.016 106.266 1.00 88.44 185 LYS A C 1
ATOM 1523 O O . LYS A 1 185 ? -71.837 -8.079 107.478 1.00 88.44 185 LYS A O 1
ATOM 1528 N N . CYS A 1 186 ? -72.528 -7.343 105.474 1.00 85.06 186 CYS A N 1
ATOM 1529 C CA . CYS A 1 186 ? -73.685 -6.604 105.974 1.00 85.06 186 CYS A CA 1
ATOM 1530 C C . CYS A 1 186 ? -74.723 -7.535 106.630 1.00 85.06 186 CYS A C 1
ATOM 1532 O O . CYS A 1 186 ? -75.198 -7.241 107.723 1.00 85.06 186 CYS A O 1
ATOM 1534 N N . MET A 1 187 ? -75.009 -8.700 106.033 1.00 84.25 187 MET A N 1
ATOM 1535 C CA . MET A 1 187 ? -75.890 -9.718 106.624 1.00 84.25 187 MET A CA 1
ATOM 1536 C C . MET A 1 187 ? -75.329 -10.294 107.930 1.00 84.25 187 MET A C 1
ATOM 1538 O O . MET A 1 187 ? -76.079 -10.482 108.888 1.00 84.25 187 MET A O 1
ATOM 1542 N N . VAL A 1 188 ? -74.022 -10.571 107.985 1.00 85.38 188 VAL A N 1
ATOM 1543 C CA . VAL A 1 188 ? -73.349 -11.046 109.200 1.00 85.38 188 VAL A CA 1
ATOM 1544 C C . VAL A 1 188 ? -73.396 -9.966 110.276 1.00 85.38 188 VAL A C 1
ATOM 1546 O O . VAL A 1 188 ? -73.852 -10.267 111.376 1.00 85.38 188 VAL A O 1
ATOM 1549 N N . ASP A 1 189 ? -73.035 -8.721 109.962 1.00 83.75 189 ASP A N 1
ATOM 1550 C CA . ASP A 1 189 ? -73.094 -7.599 110.908 1.00 83.75 189 ASP A CA 1
ATOM 1551 C C . ASP A 1 189 ? -74.536 -7.410 111.434 1.00 83.75 189 ASP A C 1
ATOM 1553 O O . ASP A 1 189 ? -74.746 -7.309 112.641 1.00 83.75 189 ASP A O 1
ATOM 1557 N N . GLN A 1 190 ? -75.560 -7.510 110.575 1.00 81.69 190 GLN A N 1
ATOM 1558 C CA . GLN A 1 190 ? -76.975 -7.438 110.971 1.00 81.69 190 GLN A CA 1
ATOM 1559 C C . GLN A 1 190 ? -77.427 -8.642 111.829 1.00 81.69 190 GLN A C 1
ATOM 1561 O O . GLN A 1 190 ? -78.229 -8.494 112.759 1.00 81.69 190 GLN A O 1
ATOM 1566 N N . SER A 1 191 ? -76.899 -9.844 111.570 1.00 79.12 191 SER A N 1
ATOM 1567 C CA . SER A 1 191 ? -77.145 -11.036 112.398 1.00 79.12 191 SER A CA 1
ATOM 1568 C C . SER A 1 191 ? -76.475 -10.943 113.774 1.00 79.12 191 SER A C 1
ATOM 1570 O O . SER A 1 191 ? -77.061 -11.363 114.771 1.00 79.12 191 SER A O 1
ATOM 1572 N N . VAL A 1 192 ? -75.288 -10.332 113.847 1.00 82.06 192 VAL A N 1
ATOM 1573 C CA . VAL A 1 192 ? -74.576 -10.074 115.102 1.00 82.06 192 VAL A CA 1
ATOM 1574 C C . VAL A 1 192 ? -75.314 -9.008 115.903 1.00 82.06 192 VAL A C 1
ATOM 1576 O O . VAL A 1 192 ? -75.642 -9.276 117.053 1.00 82.06 192 VAL A O 1
ATOM 1579 N N . SER A 1 193 ? -75.697 -7.875 115.306 1.00 76.12 193 SER A N 1
ATOM 1580 C CA . SER A 1 193 ? -76.474 -6.837 116.004 1.00 76.12 193 SER A CA 1
ATOM 1581 C C . SER A 1 193 ? -77.832 -7.349 116.497 1.00 76.12 193 SER A C 1
ATOM 1583 O O . SER A 1 193 ? -78.203 -7.106 117.641 1.00 76.12 193 SER A O 1
ATOM 1585 N N . SER A 1 194 ? -78.559 -8.133 115.692 1.00 72.31 194 SER A N 1
ATOM 1586 C CA . SER A 1 194 ? -79.819 -8.747 116.147 1.00 72.31 194 SER A CA 1
ATOM 1587 C C . SER A 1 194 ? -79.608 -9.833 117.213 1.00 72.31 194 SER A C 1
ATOM 1589 O O . SER A 1 194 ? -80.466 -10.020 118.080 1.00 72.31 194 SER A O 1
ATOM 1591 N N . SER A 1 195 ? -78.467 -10.533 117.208 1.00 70.62 195 SER A N 1
ATOM 1592 C CA . SER A 1 195 ? -78.066 -11.435 118.294 1.00 70.62 195 SER A CA 1
ATOM 1593 C C . SER A 1 195 ? -77.703 -10.665 119.566 1.00 70.62 195 SER A C 1
ATOM 1595 O O . SER A 1 195 ? -78.100 -11.087 120.648 1.00 70.62 195 SER A O 1
ATOM 1597 N N . GLU A 1 196 ? -77.009 -9.531 119.463 1.00 73.81 196 GLU A N 1
ATOM 1598 C CA . GLU A 1 196 ? -76.697 -8.635 120.583 1.00 73.81 196 GLU A CA 1
ATOM 1599 C C . GLU A 1 196 ? -77.963 -8.013 121.187 1.00 73.81 196 GLU A C 1
ATOM 1601 O O . GLU A 1 196 ? -78.096 -7.948 122.406 1.00 73.81 196 GLU A O 1
ATOM 1606 N N . GLU A 1 197 ? -78.946 -7.624 120.374 1.00 73.75 197 GLU A N 1
ATOM 1607 C CA . GLU A 1 197 ? -80.257 -7.167 120.857 1.00 73.75 197 GLU A CA 1
ATOM 1608 C C . GLU A 1 197 ? -81.063 -8.301 121.511 1.00 73.75 197 GLU A C 1
ATOM 1610 O O . GLU A 1 197 ? -81.745 -8.101 122.523 1.00 73.75 197 GLU A O 1
ATOM 1615 N N . ARG A 1 198 ? -80.965 -9.532 120.992 1.00 69.62 198 ARG A N 1
ATOM 1616 C CA . ARG A 1 198 ? -81.577 -10.721 121.611 1.00 69.62 198 ARG A CA 1
ATOM 1617 C C . ARG A 1 198 ? -80.912 -11.095 122.933 1.00 69.62 198 ARG A C 1
ATOM 1619 O O . ARG A 1 198 ? -81.628 -11.397 123.885 1.00 69.62 198 ARG A O 1
ATOM 1626 N N . THR A 1 199 ? -79.583 -11.061 123.031 1.00 70.31 199 THR A N 1
ATOM 1627 C CA . THR A 1 199 ? -78.878 -11.315 124.296 1.00 70.31 199 THR A CA 1
ATOM 1628 C C . THR A 1 199 ? -79.116 -10.180 125.281 1.00 70.31 199 THR A C 1
ATOM 1630 O O . THR A 1 199 ? -79.457 -10.476 126.422 1.00 70.31 199 THR A O 1
ATOM 1633 N N . ARG A 1 200 ? -79.075 -8.909 124.856 1.00 71.75 200 ARG A N 1
ATOM 1634 C CA . ARG A 1 200 ? -79.431 -7.747 125.691 1.00 71.75 200 ARG A CA 1
ATOM 1635 C C . ARG A 1 200 ? -80.857 -7.869 126.228 1.00 71.75 200 ARG A C 1
ATOM 1637 O O . ARG A 1 200 ? -81.040 -7.827 127.439 1.00 71.75 200 ARG A O 1
ATOM 1644 N N . SER A 1 201 ? -81.843 -8.156 125.376 1.00 67.38 201 SER A N 1
ATOM 1645 C CA . SER A 1 201 ? -83.235 -8.346 125.817 1.00 67.38 201 SER A CA 1
ATOM 1646 C C . SER A 1 201 ? -83.455 -9.637 126.622 1.00 67.38 201 SER A C 1
ATOM 1648 O O . SER A 1 201 ? -84.410 -9.734 127.391 1.00 67.38 201 SER A O 1
ATOM 1650 N N . SER A 1 202 ? -82.610 -10.663 126.483 1.00 66.38 202 SER A N 1
ATOM 1651 C CA . SER A 1 202 ? -82.647 -11.846 127.355 1.00 66.38 202 SER A CA 1
ATOM 1652 C C . SER A 1 202 ? -82.026 -11.557 128.723 1.00 66.38 202 SER A C 1
ATOM 1654 O O . SER A 1 202 ? -82.571 -12.010 129.729 1.00 66.38 202 SER A O 1
ATOM 1656 N N . VAL A 1 203 ? -80.933 -10.786 128.767 1.00 68.62 203 VAL A N 1
ATOM 1657 C CA . VAL A 1 203 ? -80.295 -10.309 130.001 1.00 68.62 203 VAL A CA 1
ATOM 1658 C C . VAL A 1 203 ? -81.259 -9.400 130.760 1.00 68.62 203 VAL A C 1
ATOM 1660 O O . VAL A 1 203 ? -81.492 -9.640 131.941 1.00 68.62 203 VAL A O 1
ATOM 1663 N N . GLU A 1 204 ? -81.909 -8.450 130.085 1.00 64.81 204 GLU A N 1
ATOM 1664 C CA . GLU A 1 204 ? -82.957 -7.599 130.668 1.00 64.81 204 GLU A CA 1
ATOM 1665 C C . GLU A 1 204 ? -84.109 -8.436 131.239 1.00 64.81 204 GLU A C 1
ATOM 1667 O O . GLU A 1 204 ? -84.454 -8.271 132.404 1.00 64.81 204 GLU A O 1
ATOM 1672 N N . ARG A 1 205 ? -84.612 -9.444 130.509 1.00 64.06 205 ARG A N 1
ATOM 1673 C CA . ARG A 1 205 ? -85.644 -10.369 131.027 1.00 64.06 205 ARG A CA 1
ATOM 1674 C C . ARG A 1 205 ? -85.171 -11.244 132.195 1.00 64.06 205 ARG A C 1
ATOM 1676 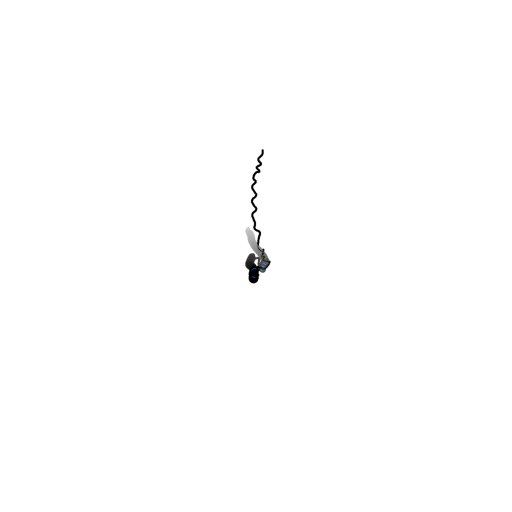O O . ARG A 1 205 ? -85.999 -11.713 132.983 1.00 64.06 205 ARG A O 1
ATOM 1683 N N . THR A 1 206 ? -83.876 -11.550 132.307 1.00 63.84 206 THR A N 1
ATOM 1684 C CA . THR A 1 206 ? -83.323 -12.246 133.487 1.00 63.84 206 THR A CA 1
ATOM 1685 C C . THR A 1 206 ? -83.116 -11.309 134.668 1.00 63.84 206 THR A C 1
ATOM 1687 O O . THR A 1 206 ? -83.395 -11.716 135.793 1.00 63.84 206 THR A O 1
ATOM 1690 N N . VAL A 1 207 ? -82.708 -10.059 134.430 1.00 63.97 207 VAL A N 1
ATOM 1691 C CA . VAL A 1 207 ? -82.618 -9.019 135.461 1.00 63.97 207 VAL A CA 1
ATOM 1692 C C . VAL A 1 207 ? -84.015 -8.700 135.988 1.00 63.97 207 VAL A C 1
ATOM 1694 O O . VAL A 1 207 ? -84.205 -8.712 137.197 1.00 63.97 207 VAL A O 1
ATOM 1697 N N . GLU A 1 208 ? -85.022 -8.553 135.126 1.00 60.72 208 GLU A N 1
ATOM 1698 C CA . GLU A 1 208 ? -86.423 -8.398 135.535 1.00 60.72 208 GLU A CA 1
ATOM 1699 C C . GLU A 1 208 ? -86.916 -9.597 136.354 1.00 60.72 208 GLU A C 1
ATOM 1701 O O . GLU A 1 208 ? -87.533 -9.413 137.401 1.00 60.72 208 GLU A O 1
ATOM 1706 N N . ARG A 1 209 ? -86.583 -10.837 135.963 1.00 60.12 209 ARG A N 1
ATOM 1707 C CA . ARG A 1 209 ? -86.906 -12.029 136.772 1.00 60.12 209 ARG A CA 1
ATOM 1708 C C . ARG A 1 209 ? -86.203 -12.038 138.132 1.00 60.12 209 ARG A C 1
ATOM 1710 O O . ARG A 1 209 ? -86.840 -12.399 139.122 1.00 60.12 209 ARG A O 1
ATOM 1717 N N . MET A 1 210 ? -84.940 -11.616 138.206 1.00 59.09 210 MET A N 1
ATOM 1718 C CA . MET A 1 210 ? -84.216 -11.476 139.474 1.00 59.09 210 MET A CA 1
ATOM 1719 C C . MET A 1 210 ? -84.798 -10.353 140.342 1.00 59.09 210 MET A C 1
ATOM 1721 O O . MET A 1 210 ? -84.975 -10.553 141.540 1.00 59.09 210 MET A O 1
ATOM 1725 N N . VAL A 1 211 ? -85.186 -9.216 139.757 1.00 59.97 211 VAL A N 1
ATOM 1726 C CA . VAL A 1 211 ? -85.856 -8.108 140.459 1.00 59.97 211 VAL A CA 1
ATOM 1727 C C . VAL A 1 211 ? -87.218 -8.549 140.998 1.00 59.97 211 VAL A C 1
ATOM 1729 O O . VAL A 1 211 ? -87.538 -8.244 142.148 1.00 59.97 211 VAL A O 1
ATOM 1732 N N . VAL A 1 212 ? -87.991 -9.327 140.234 1.00 61.28 212 VAL A N 1
ATOM 1733 C CA . VAL A 1 212 ? -89.267 -9.909 140.688 1.00 61.28 212 VAL A CA 1
ATOM 1734 C C . VAL A 1 212 ? -89.047 -10.933 141.809 1.00 61.28 212 VAL A C 1
ATOM 1736 O O . VAL A 1 212 ? -89.803 -10.942 142.780 1.00 61.28 212 VAL A O 1
ATOM 1739 N N . GLN A 1 213 ? -87.991 -11.753 141.753 1.00 58.12 213 GLN A N 1
ATOM 1740 C CA . GLN A 1 213 ? -87.624 -12.661 142.852 1.00 58.12 213 GLN A CA 1
ATOM 1741 C C . GLN A 1 213 ? -87.169 -11.918 144.120 1.00 58.12 213 GLN A C 1
ATOM 1743 O O . GLN A 1 213 ? -87.523 -12.338 145.223 1.00 58.12 213 GLN A O 1
ATOM 1748 N N . VAL A 1 214 ? -86.434 -10.810 143.986 1.00 58.97 214 VAL A N 1
ATOM 1749 C CA . VAL A 1 214 ? -86.023 -9.960 145.117 1.00 58.97 214 VAL A CA 1
ATOM 1750 C C . VAL A 1 214 ? -87.232 -9.253 145.740 1.00 58.97 214 VAL A C 1
ATOM 1752 O O . VAL A 1 214 ? -87.363 -9.258 146.963 1.00 58.97 214 VAL A O 1
ATOM 1755 N N . HIS A 1 215 ? -88.171 -8.742 144.936 1.00 58.06 215 HIS A N 1
ATOM 1756 C CA . HIS A 1 215 ? -89.421 -8.160 145.446 1.00 58.06 215 HIS A CA 1
ATOM 1757 C C . HIS A 1 215 ? -90.297 -9.196 146.158 1.00 58.06 215 HIS A C 1
ATOM 1759 O O . HIS A 1 215 ? -90.894 -8.890 147.189 1.00 58.06 215 HIS A O 1
ATOM 1765 N N . LYS A 1 216 ? -90.330 -10.444 145.671 1.00 56.50 216 LYS A N 1
ATOM 1766 C CA . LYS A 1 216 ? -91.070 -11.530 146.328 1.00 56.50 216 LYS A CA 1
ATOM 1767 C C . LYS A 1 216 ? -90.459 -11.906 147.688 1.00 56.50 216 LYS A C 1
ATOM 1769 O O . LYS A 1 216 ? -91.200 -12.072 148.650 1.00 56.50 216 LYS A O 1
ATOM 1774 N N . ARG A 1 217 ? -89.122 -11.915 147.804 1.00 54.72 217 ARG A N 1
ATOM 1775 C CA . ARG A 1 217 ? -88.417 -12.113 149.089 1.00 54.72 217 ARG A CA 1
ATOM 1776 C C . ARG A 1 217 ? -88.592 -10.941 150.066 1.00 54.72 217 ARG A C 1
ATOM 1778 O O . ARG A 1 217 ? -88.722 -11.175 151.263 1.00 54.72 217 ARG A O 1
ATOM 1785 N N . HIS A 1 218 ? -88.658 -9.697 149.584 1.00 55.12 218 HIS A N 1
ATOM 1786 C CA . HIS A 1 218 ? -88.945 -8.530 150.435 1.00 55.12 218 HIS A CA 1
ATOM 1787 C C . HIS A 1 218 ? -90.399 -8.493 150.946 1.00 55.12 218 HIS A C 1
ATOM 1789 O O . HIS A 1 218 ? -90.640 -8.066 152.078 1.00 55.12 218 HIS A O 1
ATOM 1795 N N . ALA A 1 219 ? -91.363 -8.967 150.149 1.00 56.19 219 ALA A N 1
ATOM 1796 C CA . ALA A 1 219 ? -92.770 -9.065 150.547 1.00 56.19 219 ALA A CA 1
ATOM 1797 C C . ALA A 1 219 ? -93.042 -10.209 151.547 1.00 56.19 219 ALA A C 1
ATOM 1799 O O . ALA A 1 219 ? -93.964 -10.115 152.356 1.00 56.19 219 ALA A O 1
ATOM 1800 N N . GLU A 1 220 ? -92.241 -11.278 151.519 1.00 53.56 220 GLU A N 1
ATOM 1801 C CA . GLU A 1 220 ? -92.311 -12.367 152.504 1.00 53.56 220 GLU A CA 1
ATOM 1802 C C . GLU A 1 220 ? -91.649 -11.964 153.838 1.00 53.56 220 GLU A C 1
ATOM 1804 O O . GLU A 1 220 ? -92.220 -12.216 154.894 1.00 53.56 220 GLU A O 1
ATOM 1809 N N . GLY A 1 221 ? -90.545 -11.203 153.813 1.00 57.16 221 GLY A N 1
ATOM 1810 C CA . GLY A 1 221 ? -89.890 -10.703 155.033 1.00 57.16 221 GLY A CA 1
ATOM 1811 C C . GLY A 1 221 ? -90.654 -9.611 155.800 1.00 57.16 221 GLY A C 1
ATOM 1812 O O . GLY A 1 221 ? -90.438 -9.437 156.994 1.00 57.16 221 GLY A O 1
ATOM 1813 N N . THR A 1 222 ? -91.569 -8.879 155.158 1.00 54.28 222 THR A N 1
ATOM 1814 C CA . THR A 1 222 ? -92.385 -7.838 155.822 1.00 54.28 222 THR A CA 1
ATOM 1815 C C . THR A 1 222 ? -93.622 -8.399 156.529 1.00 54.28 222 THR A C 1
ATOM 1817 O O . THR A 1 222 ? -94.091 -7.801 157.496 1.00 54.28 222 THR A O 1
ATOM 1820 N N . LYS A 1 223 ? -94.111 -9.583 156.135 1.00 54.75 223 LYS A N 1
ATOM 1821 C CA . LYS A 1 223 ? -95.220 -10.265 156.826 1.00 54.75 223 LYS A CA 1
ATOM 1822 C C . LYS A 1 223 ? -94.797 -10.917 158.149 1.00 54.75 223 LYS A C 1
ATOM 1824 O O . LYS A 1 223 ? -95.591 -10.912 159.087 1.00 54.75 223 LYS A O 1
ATOM 1829 N N . ASP A 1 224 ? -93.550 -11.380 158.261 1.00 54.12 224 ASP A N 1
ATOM 1830 C CA . ASP A 1 224 ? -93.020 -11.970 159.503 1.00 54.12 224 ASP A CA 1
ATOM 1831 C C . ASP A 1 224 ? -92.759 -10.929 160.607 1.00 54.12 224 ASP A C 1
ATOM 1833 O O . ASP A 1 224 ? -92.905 -11.229 161.792 1.00 54.12 224 ASP A O 1
ATOM 1837 N N . VAL A 1 225 ? -92.442 -9.679 160.247 1.00 58.09 225 VAL A N 1
ATOM 1838 C CA . VAL A 1 225 ? -92.222 -8.604 161.233 1.00 58.09 225 VAL A CA 1
ATOM 1839 C C . VAL A 1 225 ? -93.551 -8.037 161.752 1.00 58.09 225 VAL A C 1
ATOM 1841 O O . VAL A 1 225 ? -93.664 -7.754 162.943 1.00 58.09 225 VAL A O 1
ATOM 1844 N N . GLN A 1 226 ? -94.589 -7.945 160.910 1.00 55.75 226 GLN A N 1
ATOM 1845 C CA . GLN A 1 226 ? -95.918 -7.476 161.331 1.00 55.75 226 GLN A CA 1
ATOM 1846 C C . GLN A 1 226 ? -96.609 -8.470 162.293 1.00 55.75 226 GLN A C 1
ATOM 1848 O O . GLN A 1 226 ? -97.199 -8.052 163.286 1.00 55.75 226 GLN A O 1
ATOM 1853 N N . GLY A 1 227 ? -96.460 -9.785 162.074 1.00 59.25 227 GLY A N 1
ATOM 1854 C CA . GLY A 1 227 ? -97.025 -10.817 162.960 1.00 59.25 227 GLY A CA 1
ATOM 1855 C C . GLY A 1 227 ? -96.372 -10.893 164.350 1.00 59.25 227 GLY A C 1
ATOM 1856 O O . GLY A 1 227 ? -97.027 -11.253 165.330 1.00 59.25 227 GLY A O 1
ATOM 1857 N N . LEU A 1 228 ? -95.096 -10.508 164.466 1.00 58.69 228 LEU A N 1
ATOM 1858 C CA . LEU A 1 228 ? -94.377 -10.468 165.745 1.00 58.69 228 LEU A CA 1
ATOM 1859 C C . LEU A 1 228 ? -94.761 -9.248 166.599 1.00 58.69 228 LEU A C 1
ATOM 1861 O O . LEU A 1 228 ? -94.827 -9.369 167.824 1.00 58.69 228 LEU A O 1
ATOM 1865 N N . VAL A 1 229 ? -95.075 -8.109 165.970 1.00 59.38 229 VAL A N 1
ATOM 1866 C CA . VAL A 1 229 ? -95.500 -6.876 166.659 1.00 59.38 229 VAL A CA 1
ATOM 1867 C C . VAL A 1 229 ? -96.925 -7.004 167.217 1.00 59.38 229 VAL A C 1
ATOM 1869 O O . VAL A 1 229 ? -97.155 -6.637 168.371 1.00 59.38 229 VAL A O 1
ATOM 1872 N N . ASP A 1 230 ? -97.848 -7.630 166.482 1.00 57.69 230 ASP A N 1
ATOM 1873 C CA . ASP A 1 230 ? -99.236 -7.808 166.938 1.00 57.69 230 ASP A CA 1
ATOM 1874 C C . ASP A 1 230 ? -99.358 -8.810 168.107 1.00 57.69 230 ASP A C 1
ATOM 1876 O O . ASP A 1 230 ? -100.190 -8.630 169.000 1.00 57.69 230 ASP A O 1
ATOM 1880 N N . SER A 1 231 ? -98.470 -9.815 168.193 1.00 59.16 231 SER A N 1
ATOM 1881 C CA . SER A 1 231 ? -98.433 -10.731 169.351 1.00 59.16 231 SER A CA 1
ATOM 1882 C C . SER A 1 231 ? -97.822 -10.099 170.613 1.00 59.16 231 SER A C 1
ATOM 1884 O O . SER A 1 231 ? -98.170 -10.488 171.732 1.00 59.16 231 SER A O 1
ATOM 1886 N N . LEU A 1 232 ? -96.942 -9.099 170.462 1.00 58.44 232 LEU A N 1
ATOM 1887 C CA . LEU A 1 232 ? -96.318 -8.406 171.594 1.00 58.44 232 LEU A CA 1
ATOM 1888 C C . LEU A 1 232 ? -97.283 -7.400 172.245 1.00 58.44 232 LEU A C 1
ATOM 1890 O O . LEU A 1 232 ? -97.300 -7.273 173.469 1.00 58.44 232 LEU A O 1
ATOM 1894 N N . ILE A 1 233 ? -98.133 -6.740 171.448 1.00 59.31 233 ILE A N 1
ATOM 1895 C CA . ILE A 1 233 ? -99.148 -5.790 171.937 1.00 59.31 233 ILE A CA 1
ATOM 1896 C C . ILE A 1 233 ? -100.274 -6.521 172.694 1.00 59.31 233 ILE A C 1
ATOM 1898 O O . ILE A 1 233 ? -100.735 -6.032 173.726 1.00 59.31 233 ILE A O 1
ATOM 1902 N N . ALA A 1 234 ? -100.652 -7.733 172.270 1.00 58.94 234 ALA A N 1
ATOM 1903 C CA . ALA A 1 234 ? -101.634 -8.553 172.987 1.00 58.94 234 ALA A CA 1
ATOM 1904 C C . ALA A 1 234 ? -101.133 -9.033 174.367 1.00 58.94 234 ALA A C 1
ATOM 1906 O O . ALA A 1 234 ? -101.919 -9.163 175.301 1.00 58.94 234 ALA A O 1
ATOM 1907 N N . ARG A 1 235 ? -99.818 -9.242 174.533 1.00 57.31 235 ARG A N 1
ATOM 1908 C CA . ARG A 1 235 ? -99.229 -9.801 175.765 1.00 57.31 235 ARG A CA 1
ATOM 1909 C C . ARG A 1 235 ? -98.922 -8.763 176.853 1.00 57.31 235 ARG A C 1
ATOM 1911 O O . ARG A 1 235 ? -98.698 -9.144 178.000 1.00 57.31 235 ARG A O 1
ATOM 1918 N N . ILE A 1 236 ? -98.923 -7.470 176.516 1.00 58.47 236 ILE A N 1
ATOM 1919 C CA . ILE A 1 236 ? -98.721 -6.367 177.476 1.00 58.47 236 ILE A CA 1
ATOM 1920 C C . ILE A 1 236 ? -100.045 -5.948 178.146 1.00 58.47 236 ILE A C 1
ATOM 1922 O O . ILE A 1 236 ? -100.031 -5.557 179.310 1.00 58.47 236 ILE A O 1
ATOM 1926 N N . ASN A 1 237 ? -101.196 -6.122 177.488 1.00 56.00 237 ASN A N 1
ATOM 1927 C CA . ASN A 1 237 ? -102.502 -5.728 178.041 1.00 56.00 237 ASN A CA 1
ATOM 1928 C C . ASN A 1 237 ? -103.129 -6.738 179.027 1.00 5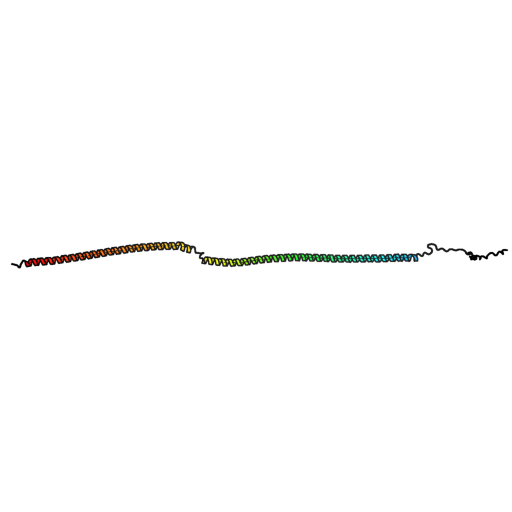6.00 237 ASN A C 1
ATOM 1930 O O . ASN A 1 237 ? -104.155 -6.434 179.625 1.00 56.00 237 ASN A O 1
ATOM 1934 N N . GLU A 1 238 ? -102.516 -7.905 179.251 1.00 55.72 238 GLU A N 1
ATOM 1935 C CA . GLU A 1 238 ? -103.068 -8.976 180.107 1.00 55.72 238 GLU A CA 1
ATOM 1936 C C . GLU A 1 238 ? -102.377 -9.100 181.487 1.00 55.72 238 GLU A C 1
ATOM 1938 O O . GLU A 1 238 ? -102.664 -10.021 182.247 1.00 55.72 238 GLU A O 1
ATOM 1943 N N . LYS A 1 239 ? -101.452 -8.188 181.842 1.00 55.31 239 LYS A N 1
ATOM 1944 C CA . LYS A 1 239 ? -100.668 -8.247 183.101 1.00 55.31 239 LYS A CA 1
ATOM 1945 C C . LYS A 1 239 ? -100.642 -6.963 183.947 1.00 55.31 239 LYS A C 1
ATOM 1947 O O . LYS A 1 239 ? -99.743 -6.795 184.768 1.00 55.31 239 LYS A O 1
ATOM 1952 N N . ALA A 1 240 ? -101.627 -6.080 183.792 1.00 49.34 240 ALA A N 1
ATOM 1953 C CA . ALA A 1 240 ? -101.787 -4.904 184.653 1.00 49.34 240 ALA A CA 1
ATOM 1954 C C . ALA A 1 240 ? -103.231 -4.737 185.165 1.00 49.34 240 ALA A C 1
ATOM 1956 O O . ALA A 1 240 ? -103.844 -3.696 184.947 1.00 49.34 240 ALA A O 1
ATOM 1957 N N . VAL A 1 241 ? -103.747 -5.772 185.841 1.00 44.50 241 VAL A N 1
ATOM 1958 C CA . VAL A 1 241 ? -104.703 -5.708 186.968 1.00 44.50 241 VAL A CA 1
ATOM 1959 C C . VAL A 1 241 ? -104.319 -6.812 187.947 1.00 44.50 241 VAL A C 1
ATOM 1961 O O . VAL A 1 241 ? -104.020 -7.927 187.461 1.00 44.50 241 VAL A O 1
#